Protein AF-A0A4R2MUS2-F1 (afdb_monomer_lite)

Structure (mmCIF, N/CA/C/O backbone):
data_AF-A0A4R2MUS2-F1
#
_entry.id   AF-A0A4R2MUS2-F1
#
loop_
_atom_site.group_PDB
_atom_site.id
_atom_site.type_symbol
_atom_site.label_atom_id
_atom_site.label_alt_id
_atom_site.label_comp_id
_atom_site.label_asym_id
_atom_site.label_entity_id
_atom_site.label_seq_id
_atom_site.pdbx_PDB_ins_code
_atom_site.Cartn_x
_atom_site.Cartn_y
_atom_site.Cartn_z
_atom_site.occupancy
_atom_site.B_iso_or_equiv
_atom_site.auth_seq_id
_atom_site.auth_comp_id
_atom_site.auth_asym_id
_atom_site.auth_atom_id
_atom_site.pdbx_PDB_model_num
ATOM 1 N N . MET A 1 1 ? -29.760 1.397 -0.027 1.00 73.50 1 MET A N 1
ATOM 2 C CA . MET A 1 1 ? -28.410 1.754 0.441 1.00 73.50 1 MET A CA 1
ATOM 3 C C . MET A 1 1 ? -27.505 0.580 0.152 1.00 73.50 1 MET A C 1
ATOM 5 O O . MET A 1 1 ? -27.811 -0.525 0.599 1.00 73.50 1 MET A O 1
ATOM 9 N N . SER A 1 2 ? -26.481 0.794 -0.666 1.00 84.50 2 SER A N 1
ATOM 10 C CA . SER A 1 2 ? -25.508 -0.245 -1.004 1.00 84.50 2 SER A CA 1
ATOM 11 C C . SER A 1 2 ? -24.656 -0.603 0.220 1.00 84.50 2 SER A C 1
ATOM 13 O O . SER A 1 2 ? -24.573 0.154 1.190 1.00 84.50 2 SER A O 1
ATOM 15 N N . ILE A 1 3 ? -24.021 -1.778 0.206 1.00 87.31 3 ILE A N 1
ATOM 16 C CA . ILE A 1 3 ? -23.119 -2.187 1.293 1.00 87.31 3 ILE A CA 1
ATOM 17 C C . ILE A 1 3 ? -21.939 -1.221 1.446 1.00 87.31 3 ILE A C 1
ATOM 19 O O . ILE A 1 3 ? -21.542 -0.940 2.570 1.00 87.31 3 ILE A O 1
ATOM 23 N N . ILE A 1 4 ? -21.435 -0.663 0.338 1.00 86.62 4 ILE A N 1
ATOM 24 C CA . ILE A 1 4 ? -20.351 0.322 0.353 1.00 86.62 4 ILE A CA 1
ATOM 25 C C . ILE A 1 4 ? -20.789 1.641 0.997 1.00 86.62 4 ILE A C 1
ATOM 27 O O . ILE A 1 4 ? -20.095 2.114 1.890 1.00 86.62 4 ILE A O 1
ATOM 31 N N . GLU A 1 5 ? -21.957 2.184 0.633 1.00 88.69 5 GLU A N 1
ATOM 32 C CA . GLU A 1 5 ? -22.525 3.387 1.268 1.00 88.69 5 GLU A CA 1
ATOM 33 C C . GLU A 1 5 ? -22.705 3.171 2.768 1.00 88.69 5 GLU A C 1
ATOM 35 O O . GLU A 1 5 ? -22.230 3.963 3.576 1.00 88.69 5 GLU A O 1
ATOM 40 N N . LYS A 1 6 ? -23.297 2.032 3.146 1.00 91.12 6 LYS A N 1
ATOM 41 C CA . LYS A 1 6 ? -23.493 1.680 4.550 1.00 91.12 6 LYS A CA 1
ATOM 42 C C . LYS A 1 6 ? -22.177 1.601 5.318 1.00 91.12 6 LYS A C 1
ATOM 44 O O . LYS A 1 6 ? -22.082 2.133 6.419 1.00 91.12 6 LYS A O 1
ATOM 49 N N . THR A 1 7 ? -21.168 0.940 4.752 1.00 91.75 7 THR A N 1
ATOM 50 C CA . THR A 1 7 ? -19.848 0.840 5.381 1.00 91.75 7 THR A CA 1
ATOM 51 C C . THR A 1 7 ? -19.189 2.211 5.509 1.00 91.75 7 THR A C 1
ATOM 53 O O . THR A 1 7 ? -18.620 2.493 6.558 1.00 91.75 7 THR A O 1
ATOM 56 N N . ILE A 1 8 ? -19.285 3.076 4.497 1.00 91.94 8 ILE A N 1
ATOM 57 C CA . ILE A 1 8 ? -18.736 4.441 4.546 1.00 91.94 8 ILE A CA 1
ATOM 58 C C . ILE A 1 8 ? -19.426 5.270 5.638 1.00 91.94 8 ILE A C 1
ATOM 60 O O . ILE A 1 8 ? -18.746 5.950 6.408 1.00 91.94 8 ILE A O 1
ATOM 64 N N . ASP A 1 9 ? -20.750 5.190 5.759 1.00 93.19 9 ASP A N 1
ATOM 65 C CA . ASP A 1 9 ? -21.504 5.912 6.791 1.00 93.19 9 ASP A CA 1
ATOM 66 C C . ASP A 1 9 ? -21.140 5.428 8.205 1.00 93.19 9 ASP A C 1
ATOM 68 O O . ASP A 1 9 ? -20.904 6.227 9.124 1.00 93.19 9 ASP A O 1
ATOM 72 N N . GLU A 1 10 ? -21.032 4.109 8.385 1.00 93.81 10 GLU A N 1
ATOM 73 C CA . GLU A 1 10 ? -20.621 3.494 9.649 1.00 93.81 10 GLU A CA 1
ATOM 74 C C . GLU A 1 10 ? -19.172 3.870 10.005 1.00 93.81 10 GLU A C 1
ATOM 76 O O . GLU A 1 10 ? -18.914 4.301 11.132 1.00 93.81 10 GLU A O 1
ATOM 81 N N . LEU A 1 11 ? -18.236 3.804 9.051 1.00 93.19 11 LEU A N 1
ATOM 82 C CA . LEU A 1 11 ? -16.843 4.230 9.239 1.00 93.19 11 LEU A CA 1
ATOM 83 C C . LEU A 1 11 ? -16.746 5.711 9.597 1.00 93.19 11 LEU A C 1
ATOM 85 O O . LEU A 1 11 ? -16.053 6.061 10.551 1.00 93.19 11 LEU A O 1
ATOM 89 N N . SER A 1 12 ? -17.478 6.575 8.895 1.00 92.69 12 SER A N 1
ATOM 90 C CA . SER A 1 12 ? -17.513 8.017 9.166 1.00 92.69 12 SER A CA 1
ATOM 91 C C . SER A 1 12 ? -18.011 8.302 10.586 1.00 92.69 12 SER A C 1
ATOM 93 O O . SER A 1 12 ? -17.439 9.123 11.307 1.00 92.69 12 SER A O 1
ATOM 95 N N . THR A 1 13 ? -19.023 7.556 11.040 1.00 91.19 13 THR A N 1
ATOM 96 C CA . THR A 1 13 ? -19.545 7.649 12.411 1.00 91.19 13 THR A CA 1
ATOM 97 C C . THR A 1 13 ? -18.490 7.276 13.454 1.00 91.19 13 THR A C 1
ATOM 99 O O . THR A 1 13 ? -18.381 7.944 14.486 1.00 91.19 13 THR A O 1
ATOM 102 N N . VAL A 1 14 ? -17.695 6.228 13.215 1.00 89.62 14 VAL A N 1
ATOM 103 C CA . VAL A 1 14 ? -16.622 5.833 14.145 1.00 89.62 14 VAL A CA 1
ATOM 104 C C . VAL A 1 14 ? -15.440 6.802 14.065 1.00 89.62 14 VAL A C 1
ATOM 106 O O . VAL A 1 14 ? -14.924 7.210 15.103 1.00 89.62 14 VAL A O 1
ATOM 109 N N . LEU A 1 15 ? -15.041 7.239 12.871 1.00 87.38 15 LEU A N 1
ATOM 110 C CA . LEU A 1 15 ? -13.954 8.200 12.666 1.00 87.38 15 LEU A CA 1
ATOM 111 C C . LEU A 1 15 ? -14.227 9.530 13.387 1.00 87.38 15 LEU A C 1
ATOM 113 O O . LEU A 1 15 ? -13.316 10.085 13.999 1.00 87.38 15 LEU A O 1
ATOM 117 N N . ASN A 1 16 ? -15.476 10.003 13.402 1.00 85.94 16 ASN A N 1
ATOM 118 C CA . ASN A 1 16 ? -15.876 11.201 14.150 1.00 85.94 16 ASN A CA 1
ATOM 119 C C . ASN A 1 16 ? -15.700 11.047 15.672 1.00 85.94 16 ASN A C 1
ATOM 121 O O . ASN A 1 16 ? -15.422 12.029 16.366 1.00 85.94 16 ASN A O 1
ATOM 125 N N . LYS A 1 17 ? -15.802 9.816 16.194 1.00 82.69 17 LYS A N 1
ATOM 126 C CA . LYS A 1 17 ? -15.518 9.499 17.604 1.00 82.69 17 LYS A CA 1
ATOM 127 C C . LYS A 1 17 ? -14.019 9.449 17.908 1.00 82.69 17 LYS A C 1
ATOM 129 O O . LYS A 1 17 ? -13.659 9.499 19.080 1.00 82.69 17 LYS A O 1
ATOM 134 N N . ILE A 1 18 ? -13.152 9.384 16.893 1.00 85.12 18 ILE A N 1
ATOM 135 C CA . ILE A 1 18 ? -11.684 9.355 17.003 1.00 85.12 18 ILE A CA 1
ATOM 136 C C . ILE A 1 18 ? -11.114 10.640 16.385 1.00 85.12 18 ILE A C 1
ATOM 138 O O . ILE A 1 18 ? -10.564 10.663 15.276 1.00 85.12 18 ILE A O 1
ATOM 142 N N . ASN A 1 19 ? -11.271 11.746 17.099 1.00 83.19 19 ASN A N 1
ATOM 143 C CA . ASN A 1 19 ? -10.677 13.030 16.745 1.00 83.19 19 ASN A CA 1
ATOM 144 C C . ASN A 1 19 ? -9.523 13.369 17.696 1.00 83.19 19 ASN A C 1
ATOM 146 O O . ASN A 1 19 ? -9.260 12.642 18.654 1.00 83.19 19 ASN A O 1
ATOM 150 N N . ASP A 1 20 ? -8.828 14.467 17.412 1.00 79.81 20 ASP A N 1
ATOM 151 C CA . ASP A 1 20 ? -7.607 14.853 18.126 1.00 79.81 20 ASP A CA 1
ATOM 152 C C . ASP A 1 20 ? -7.831 15.092 19.627 1.00 79.81 20 ASP A C 1
ATOM 154 O O . ASP A 1 20 ? -6.891 14.973 20.406 1.00 79.81 20 ASP A O 1
ATOM 158 N N . VAL A 1 21 ? -9.068 15.383 20.043 1.00 84.38 21 VAL A N 1
ATOM 159 C CA . VAL A 1 21 ? -9.439 15.573 21.450 1.00 84.38 21 VAL A CA 1
ATOM 160 C C . VAL A 1 21 ? -9.841 14.246 22.084 1.00 84.38 21 VAL A C 1
ATOM 162 O O . VAL A 1 21 ? -9.312 13.869 23.128 1.00 84.38 21 VAL A O 1
ATOM 165 N N . THR A 1 22 ? -10.763 13.511 21.458 1.00 86.25 22 THR A N 1
ATOM 166 C CA . THR A 1 22 ? -11.306 12.278 22.045 1.00 86.25 22 THR A CA 1
ATOM 167 C C . THR A 1 22 ? -10.252 11.192 22.165 1.00 86.25 22 THR A C 1
ATOM 169 O O . THR A 1 22 ? -10.272 10.451 23.143 1.00 86.25 22 THR A O 1
ATOM 172 N N . ILE A 1 23 ? -9.300 11.132 21.229 1.00 88.19 23 ILE A N 1
ATOM 173 C CA . ILE A 1 23 ? -8.228 10.136 21.249 1.00 88.19 23 ILE A CA 1
ATOM 174 C C . ILE A 1 23 ? -7.326 10.263 22.483 1.00 88.19 23 ILE A C 1
ATOM 176 O O . ILE A 1 23 ? -6.793 9.262 22.940 1.00 88.19 23 ILE A O 1
ATOM 180 N N . ILE A 1 24 ? -7.193 11.466 23.054 1.00 86.38 24 ILE A N 1
ATOM 181 C CA . ILE A 1 24 ? -6.384 11.718 24.259 1.00 86.38 24 ILE A CA 1
ATOM 182 C C . ILE A 1 24 ? -7.050 11.133 25.508 1.00 86.38 24 ILE A C 1
ATOM 184 O O . ILE A 1 24 ? -6.365 10.687 26.422 1.00 86.38 24 ILE A O 1
ATOM 188 N N . ALA A 1 25 ? -8.382 11.123 25.545 1.00 85.19 25 ALA A N 1
ATOM 189 C CA . ALA A 1 25 ? -9.154 10.611 26.672 1.00 85.19 25 ALA A CA 1
ATOM 190 C C . ALA A 1 25 ? -9.403 9.091 26.602 1.00 85.19 25 ALA A C 1
ATOM 192 O O . ALA A 1 25 ? -10.014 8.531 27.511 1.00 85.19 25 ALA A O 1
ATOM 193 N N . MET A 1 26 ? -8.983 8.419 25.524 1.00 87.81 26 MET A N 1
ATOM 194 C CA . MET A 1 26 ? -9.216 6.986 25.331 1.00 87.81 26 MET A CA 1
ATOM 195 C C . MET A 1 26 ? -8.234 6.142 26.143 1.00 87.81 26 MET A C 1
ATOM 197 O O . MET A 1 26 ? -7.020 6.321 26.067 1.00 87.81 26 MET A O 1
ATOM 201 N N . GLY A 1 27 ? -8.765 5.166 26.878 1.00 85.31 27 GLY A N 1
ATOM 202 C CA . GLY A 1 27 ? -7.975 4.105 27.483 1.00 85.31 27 GLY A CA 1
ATOM 203 C C . GLY A 1 27 ? -7.712 2.956 26.507 1.00 85.31 27 GLY A C 1
ATOM 204 O O . GLY A 1 27 ? -8.241 2.888 25.394 1.00 85.31 27 GLY A O 1
ATOM 205 N N . GLN A 1 28 ? -6.902 1.990 26.947 1.00 84.94 28 GLN A N 1
ATOM 206 C CA . GLN A 1 28 ? -6.576 0.800 26.151 1.00 84.94 28 GLN A CA 1
ATOM 207 C C . GLN A 1 28 ? -7.823 -0.005 25.738 1.00 84.94 28 GLN A C 1
ATOM 209 O O . GLN A 1 28 ? -7.869 -0.563 24.641 1.00 84.94 28 GLN A O 1
ATOM 214 N N . GLN A 1 29 ? -8.854 -0.061 26.589 1.00 88.62 29 GLN A N 1
ATOM 215 C CA . GLN A 1 29 ? -10.085 -0.803 26.296 1.00 88.62 29 GLN A CA 1
ATOM 216 C C . GLN A 1 29 ? -10.918 -0.127 25.203 1.00 88.62 29 GLN A C 1
ATOM 218 O O . GLN A 1 29 ? -11.502 -0.805 24.357 1.00 88.62 29 GLN A O 1
ATOM 223 N N . GLU A 1 30 ? -10.959 1.203 25.183 1.00 89.88 30 GLU A N 1
ATOM 224 C CA . GLU A 1 30 ? -11.628 1.992 24.151 1.00 89.88 30 GLU A CA 1
ATOM 225 C C . GLU A 1 30 ? -10.950 1.788 22.794 1.00 89.88 30 GLU A C 1
ATOM 227 O O . GLU A 1 30 ? -11.639 1.500 21.811 1.00 89.88 30 GLU A O 1
ATOM 232 N N . PHE A 1 31 ? -9.612 1.829 22.748 1.00 89.31 31 PHE A N 1
ATOM 233 C CA . PHE A 1 31 ? -8.852 1.521 21.532 1.00 89.31 31 PHE A CA 1
ATOM 234 C C . PHE A 1 31 ? -9.144 0.112 21.019 1.00 89.31 31 PHE A C 1
ATOM 236 O O . PHE A 1 31 ? -9.458 -0.062 19.839 1.00 89.31 31 PHE A O 1
ATOM 243 N N . LYS A 1 32 ? -9.121 -0.891 21.905 1.00 91.12 32 LYS A N 1
ATOM 244 C CA . LYS A 1 32 ? -9.442 -2.279 21.548 1.00 91.12 32 LYS A CA 1
ATOM 245 C C . LYS A 1 32 ? -10.850 -2.403 20.958 1.00 91.12 32 LYS A C 1
ATOM 247 O O . LYS A 1 32 ? -11.022 -3.033 19.915 1.00 91.12 32 LYS A O 1
ATOM 252 N N . LYS A 1 33 ? -11.854 -1.772 21.580 1.00 92.94 33 LYS A N 1
ATOM 253 C CA . LYS A 1 33 ? -13.244 -1.761 21.084 1.00 92.94 33 LYS A CA 1
ATOM 254 C C . LYS A 1 33 ? -13.347 -1.124 19.701 1.00 92.94 33 LYS A C 1
ATOM 256 O O . LYS A 1 33 ? -14.000 -1.680 18.825 1.00 92.94 33 LYS A O 1
ATOM 261 N N . ILE A 1 34 ? -12.690 0.012 19.493 1.00 93.44 34 ILE A N 1
ATOM 262 C CA . ILE A 1 34 ? -12.671 0.714 18.207 1.00 93.44 34 ILE A CA 1
ATOM 263 C C . ILE A 1 34 ? -12.058 -0.153 17.106 1.00 93.44 34 ILE A C 1
ATOM 265 O O . ILE A 1 34 ? -12.646 -0.284 16.034 1.00 93.44 34 ILE A O 1
ATOM 269 N N . LEU A 1 35 ? -10.906 -0.771 17.372 1.00 94.62 35 LEU A N 1
ATOM 270 C CA . LEU A 1 35 ? -10.234 -1.640 16.407 1.00 94.62 35 LEU A CA 1
ATOM 271 C C . LEU A 1 35 ? -11.066 -2.889 16.087 1.00 94.62 35 LEU A C 1
ATOM 273 O O . LEU A 1 35 ? -11.087 -3.332 14.939 1.00 94.62 35 LEU A O 1
ATOM 277 N N . ALA A 1 36 ? -11.783 -3.435 17.073 1.00 95.19 36 ALA A N 1
ATOM 278 C CA . ALA A 1 36 ? -12.700 -4.553 16.868 1.00 95.19 36 ALA A CA 1
ATOM 279 C C . ALA A 1 36 ? -13.927 -4.153 16.028 1.00 95.19 36 ALA A C 1
ATOM 281 O O . ALA A 1 36 ? -14.337 -4.909 15.147 1.00 95.19 36 ALA A O 1
ATOM 282 N N . ILE A 1 37 ? -14.487 -2.957 16.255 1.00 95.56 37 ILE A N 1
ATOM 283 C CA . ILE A 1 37 ? -15.568 -2.404 15.425 1.00 95.56 37 ILE A CA 1
ATOM 284 C C . ILE A 1 37 ? -15.080 -2.232 13.985 1.00 95.56 37 ILE A C 1
ATOM 286 O O . ILE A 1 37 ? -15.746 -2.702 13.067 1.00 95.56 37 ILE A O 1
ATOM 290 N N . LEU A 1 38 ? -13.908 -1.619 13.789 1.00 96.12 38 LEU A N 1
ATOM 291 C CA . LEU A 1 38 ? -13.311 -1.438 12.466 1.00 96.12 38 LEU A CA 1
ATOM 292 C C . LEU A 1 38 ? -13.128 -2.780 11.747 1.00 96.12 38 LEU A C 1
ATOM 294 O O . LEU A 1 38 ? -13.550 -2.922 10.600 1.00 96.12 38 LEU A O 1
ATOM 298 N N . TYR A 1 39 ? -12.595 -3.783 12.447 1.00 96.81 39 TYR A N 1
ATOM 299 C CA . TYR A 1 39 ? -12.424 -5.125 11.896 1.00 96.81 39 TYR A CA 1
ATOM 300 C C . TYR A 1 39 ? -13.765 -5.726 11.465 1.00 96.81 39 TYR A C 1
ATOM 302 O O . TYR A 1 39 ? -13.886 -6.259 10.364 1.00 96.81 39 TYR A O 1
ATOM 310 N N . GLY A 1 40 ? -14.795 -5.602 12.309 1.00 96.06 40 GLY A N 1
ATOM 311 C CA . GLY A 1 40 ? -16.147 -6.061 12.000 1.00 96.06 40 GLY A CA 1
ATOM 312 C C . GLY A 1 40 ? -16.728 -5.395 10.751 1.00 96.06 40 GLY A C 1
ATOM 313 O O . GLY A 1 40 ? -17.270 -6.091 9.891 1.00 96.06 40 GLY A O 1
ATOM 314 N N . LEU A 1 41 ? -16.567 -4.074 10.617 1.00 95.44 41 LEU A N 1
ATOM 315 C CA . LEU A 1 41 ? -17.022 -3.305 9.453 1.00 95.44 41 LEU A CA 1
ATOM 316 C C . LEU A 1 41 ? -16.307 -3.741 8.174 1.00 95.44 41 LEU A C 1
ATOM 318 O O . LEU A 1 41 ? -16.961 -4.070 7.185 1.00 95.44 41 LEU A O 1
ATOM 322 N N . LEU A 1 42 ? -14.976 -3.817 8.210 1.00 95.56 42 LEU A N 1
ATOM 323 C CA . LEU A 1 42 ? -14.161 -4.250 7.076 1.00 95.56 42 LEU A CA 1
ATOM 324 C C . LEU A 1 42 ? -14.461 -5.694 6.666 1.00 95.56 42 LEU A C 1
ATOM 326 O O . LEU A 1 42 ? -14.515 -6.007 5.477 1.00 95.56 42 LEU A O 1
ATOM 330 N N . ASN A 1 43 ? -14.684 -6.580 7.636 1.00 95.19 43 ASN A N 1
ATOM 331 C CA . ASN A 1 43 ? -14.954 -7.986 7.358 1.00 95.19 43 ASN A CA 1
ATOM 332 C C . ASN A 1 43 ? -16.349 -8.147 6.749 1.00 95.19 43 ASN A C 1
ATOM 334 O O . ASN A 1 43 ? -16.526 -8.864 5.766 1.00 95.19 43 ASN A O 1
ATOM 338 N N . ASN A 1 44 ? -17.338 -7.430 7.285 1.00 93.38 44 ASN A N 1
ATOM 339 C CA . ASN A 1 44 ? -18.678 -7.394 6.714 1.00 93.38 44 ASN A CA 1
ATOM 340 C C . ASN A 1 44 ? -18.667 -6.826 5.287 1.00 93.38 44 ASN A C 1
ATOM 342 O O . ASN A 1 44 ? -19.278 -7.419 4.398 1.00 93.38 44 ASN A O 1
ATOM 346 N N . TYR A 1 45 ? -17.926 -5.737 5.056 1.00 92.81 45 TYR A N 1
ATOM 347 C CA . TYR A 1 45 ? -17.725 -5.160 3.729 1.00 92.81 45 TYR A CA 1
ATOM 348 C C . TYR A 1 45 ? -17.136 -6.184 2.756 1.00 92.81 45 TYR A C 1
ATOM 350 O O . TYR A 1 45 ? -17.741 -6.479 1.728 1.00 92.81 45 TYR A O 1
ATOM 358 N N . LYS A 1 46 ? -16.006 -6.805 3.114 1.00 91.88 46 LYS A N 1
ATOM 359 C CA . LYS A 1 46 ? -15.336 -7.815 2.285 1.00 91.88 46 LYS A CA 1
ATOM 360 C C . LYS A 1 46 ? -16.264 -8.972 1.900 1.00 91.88 46 LYS A C 1
ATOM 362 O O . LYS A 1 46 ? -16.210 -9.431 0.763 1.00 91.88 46 LYS A O 1
ATOM 367 N N . ASN A 1 47 ? -17.086 -9.446 2.836 1.00 90.81 47 ASN A N 1
ATOM 368 C CA . ASN A 1 47 ? -17.923 -10.632 2.637 1.00 90.81 47 ASN A CA 1
ATOM 369 C C . ASN A 1 47 ? -19.222 -10.352 1.873 1.00 90.81 47 ASN A C 1
ATOM 371 O O . ASN A 1 47 ? -19.810 -11.281 1.326 1.00 90.81 47 ASN A O 1
ATOM 375 N N . ARG A 1 48 ? -19.704 -9.105 1.877 1.00 86.81 48 ARG A N 1
ATOM 376 C CA . ARG A 1 48 ? -21.007 -8.738 1.299 1.00 86.81 48 ARG A CA 1
ATOM 377 C C . ARG A 1 48 ? -20.920 -7.787 0.112 1.00 86.81 48 ARG A C 1
ATOM 379 O O . ARG A 1 48 ? -21.956 -7.489 -0.475 1.00 86.81 48 ARG A O 1
ATOM 386 N N . ARG A 1 49 ? -19.731 -7.278 -0.219 1.00 79.56 49 ARG A N 1
ATOM 387 C CA . ARG A 1 49 ? -19.530 -6.438 -1.403 1.00 79.56 49 ARG A CA 1
ATOM 388 C C . ARG A 1 49 ? -19.834 -7.211 -2.681 1.00 79.56 49 ARG A C 1
ATOM 390 O O . ARG A 1 49 ? -19.518 -8.392 -2.808 1.00 79.56 49 ARG A O 1
ATOM 397 N N . GLU A 1 50 ? -20.416 -6.497 -3.628 1.00 72.81 50 GLU A N 1
ATOM 398 C CA . GLU A 1 50 ? -20.560 -6.950 -5.004 1.00 72.81 50 GLU A CA 1
ATOM 399 C C . GLU A 1 50 ? -19.204 -6.839 -5.720 1.00 72.81 50 GLU A C 1
ATOM 401 O O . GLU A 1 50 ? -18.351 -6.023 -5.355 1.00 72.81 50 GLU A O 1
ATOM 406 N N . SER A 1 51 ? -18.983 -7.683 -6.726 1.00 59.69 51 SER A N 1
ATOM 407 C CA . SER A 1 51 ? -17.780 -7.660 -7.561 1.00 59.69 51 SER A CA 1
ATOM 408 C C . SER A 1 51 ? -17.596 -6.276 -8.208 1.00 59.69 51 SER A C 1
ATOM 410 O O . SER A 1 51 ? -18.566 -5.709 -8.704 1.00 59.69 51 SER A O 1
ATOM 412 N N . ASN A 1 52 ? -16.358 -5.771 -8.288 1.00 57.53 52 ASN A N 1
ATOM 413 C CA . ASN A 1 52 ? -15.966 -4.539 -9.005 1.00 57.53 52 ASN A CA 1
ATOM 414 C C . ASN A 1 52 ? -16.308 -3.182 -8.349 1.00 57.53 52 ASN A C 1
ATOM 416 O O . ASN A 1 52 ? -16.352 -2.164 -9.043 1.00 57.53 52 ASN A O 1
ATOM 420 N N . LEU A 1 53 ? -16.508 -3.112 -7.029 1.00 67.50 53 LEU A N 1
ATOM 421 C CA . LEU A 1 53 ? -16.664 -1.824 -6.339 1.00 67.50 53 LEU A CA 1
ATOM 422 C C . LEU A 1 53 ? -15.314 -1.141 -6.060 1.00 67.50 53 LEU A C 1
ATOM 424 O O . LEU A 1 53 ? -14.354 -1.763 -5.609 1.00 67.50 53 LEU A O 1
ATOM 428 N N . ASN A 1 54 ? -15.254 0.174 -6.294 1.00 74.31 54 ASN A N 1
ATOM 429 C CA . ASN A 1 54 ? -14.098 1.000 -5.957 1.00 74.31 54 ASN A CA 1
ATOM 430 C C . ASN A 1 54 ? -14.037 1.237 -4.435 1.00 74.31 54 ASN A C 1
ATOM 432 O O . ASN A 1 54 ? -14.669 2.149 -3.904 1.00 74.31 54 ASN A O 1
ATOM 436 N N . SER A 1 55 ? -13.242 0.424 -3.741 1.00 89.38 55 SER A N 1
ATOM 437 C CA . SER A 1 55 ? -13.085 0.447 -2.279 1.00 89.38 55 SER A CA 1
ATOM 438 C C . SER A 1 55 ? -12.227 1.581 -1.731 1.00 89.38 55 SER A C 1
ATOM 440 O O . SER A 1 55 ? -11.922 1.584 -0.537 1.00 89.38 55 SER A O 1
ATOM 442 N N . VAL A 1 56 ? -11.806 2.538 -2.562 1.00 90.88 56 VAL A N 1
ATOM 443 C CA . VAL A 1 56 ? -10.822 3.542 -2.149 1.00 90.88 56 VAL A CA 1
ATOM 444 C C . VAL A 1 56 ? -11.272 4.311 -0.903 1.00 90.88 56 VAL A C 1
ATOM 446 O O . VAL A 1 56 ? -10.495 4.409 0.040 1.00 90.88 56 VAL A O 1
ATOM 449 N N . THR A 1 57 ? -12.519 4.786 -0.838 1.00 90.88 57 THR A N 1
ATOM 450 C CA . THR A 1 57 ? -13.002 5.558 0.322 1.00 90.88 57 THR A CA 1
ATOM 451 C C . THR A 1 57 ? -13.042 4.724 1.604 1.00 90.88 57 THR A C 1
ATOM 453 O O . THR A 1 57 ? -12.608 5.200 2.652 1.00 90.88 57 THR A O 1
ATOM 456 N N . VAL A 1 58 ? -13.497 3.467 1.523 1.00 93.31 58 VAL A N 1
ATOM 457 C CA . VAL A 1 58 ? -13.502 2.527 2.661 1.00 93.31 58 VAL A CA 1
ATOM 458 C C . VAL A 1 58 ? -12.083 2.346 3.200 1.00 93.31 58 VAL A C 1
ATOM 460 O O . VAL A 1 58 ? -11.850 2.414 4.409 1.00 93.31 58 VAL A O 1
ATOM 463 N N . ILE A 1 59 ? -11.121 2.162 2.296 1.00 94.62 59 ILE A N 1
ATOM 464 C CA . ILE A 1 59 ? -9.716 1.963 2.640 1.00 94.62 59 ILE A CA 1
ATOM 465 C C . ILE A 1 59 ? -9.095 3.239 3.222 1.00 94.62 59 ILE A C 1
ATOM 467 O O . ILE A 1 59 ? -8.435 3.170 4.255 1.00 94.62 59 ILE A O 1
ATOM 471 N N . GLU A 1 60 ? -9.308 4.399 2.596 1.00 93.12 60 GLU A N 1
ATOM 472 C CA . GLU A 1 60 ? -8.752 5.688 3.030 1.00 93.12 60 GLU A CA 1
ATOM 473 C C . GLU A 1 60 ? -9.258 6.080 4.427 1.00 93.12 60 GLU A C 1
ATOM 475 O O . GLU A 1 60 ? -8.454 6.455 5.284 1.00 93.12 60 GLU A O 1
ATOM 480 N N . GLN A 1 61 ? -10.560 5.927 4.696 1.00 94.12 61 GLN A N 1
ATOM 481 C CA . GLN A 1 61 ? -11.132 6.205 6.018 1.00 94.12 61 GLN A CA 1
ATOM 482 C C . GLN A 1 61 ? -10.591 5.246 7.082 1.00 94.12 61 GLN A C 1
ATOM 484 O O . GLN A 1 61 ? -10.188 5.675 8.164 1.00 94.12 61 GLN A O 1
ATOM 489 N N . SER A 1 62 ? -10.512 3.954 6.762 1.00 95.31 62 SER A N 1
ATOM 490 C CA . SER A 1 62 ? -9.972 2.945 7.680 1.00 95.31 62 SER A CA 1
ATOM 491 C C . SER A 1 62 ? -8.494 3.189 7.985 1.00 95.31 62 SER A C 1
ATOM 493 O O . SER A 1 62 ? -8.084 3.163 9.146 1.00 95.31 62 SER A O 1
ATOM 495 N N . HIS A 1 63 ? -7.698 3.502 6.960 1.00 95.06 63 HIS A N 1
ATOM 496 C CA . HIS A 1 63 ? -6.303 3.906 7.112 1.00 95.06 63 HIS A CA 1
ATOM 497 C C . HIS A 1 63 ? -6.180 5.127 8.029 1.00 95.06 63 HIS A C 1
ATOM 499 O O . HIS A 1 63 ? -5.368 5.114 8.948 1.00 95.06 63 HIS A O 1
ATOM 505 N N . GLN A 1 64 ? -7.003 6.162 7.831 1.00 93.12 64 GLN A N 1
ATOM 506 C CA . GLN A 1 64 ? -6.977 7.368 8.661 1.00 93.12 64 GLN A CA 1
ATOM 507 C C . GLN A 1 64 ? -7.244 7.060 10.144 1.00 93.12 64 GLN A C 1
ATOM 509 O O . GLN A 1 64 ? -6.601 7.643 11.019 1.00 93.12 64 GLN A O 1
ATOM 514 N N . MET A 1 65 ? -8.168 6.143 10.443 1.00 92.88 65 MET A N 1
ATOM 515 C CA . MET A 1 65 ? -8.436 5.708 11.819 1.00 92.88 65 MET A CA 1
ATOM 516 C C . MET A 1 65 ? -7.220 5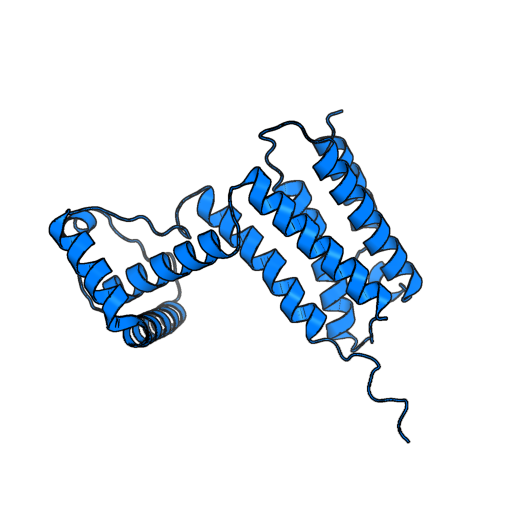.008 12.430 1.00 92.88 65 MET A C 1
ATOM 518 O O . MET A 1 65 ? -6.789 5.368 13.527 1.00 92.88 65 MET A O 1
ATOM 522 N N . LEU A 1 66 ? -6.649 4.038 11.711 1.00 94.38 66 LEU A N 1
ATOM 523 C CA . LEU A 1 66 ? -5.473 3.293 12.162 1.00 94.38 66 LEU A CA 1
ATOM 524 C C . LEU A 1 66 ? -4.271 4.224 12.364 1.00 94.38 66 LEU A C 1
ATOM 526 O O . LEU A 1 66 ? -3.615 4.169 13.401 1.00 94.38 66 LEU A O 1
ATOM 530 N N . GLU A 1 67 ? -4.029 5.131 11.421 1.00 93.12 67 GLU A N 1
ATOM 531 C CA . GLU A 1 67 ? -2.949 6.112 11.484 1.00 93.12 67 GLU A CA 1
ATOM 532 C C . GLU A 1 67 ? -3.068 7.023 12.710 1.00 93.12 67 GLU A C 1
ATOM 534 O O . GLU A 1 67 ? -2.079 7.238 13.411 1.00 93.12 67 GLU A O 1
ATOM 539 N N . LYS A 1 68 ? -4.271 7.524 13.021 1.00 91.56 68 LYS A N 1
ATOM 540 C CA . LYS A 1 68 ? -4.507 8.322 14.234 1.00 91.56 68 LYS A CA 1
ATOM 541 C C . LYS A 1 68 ? -4.157 7.543 15.502 1.00 91.56 68 LYS A C 1
ATOM 543 O O . LYS A 1 68 ? -3.475 8.083 16.373 1.00 91.56 68 LYS A O 1
ATOM 548 N N . ILE A 1 69 ? -4.575 6.279 15.586 1.00 91.00 69 ILE A N 1
ATOM 549 C CA . ILE A 1 69 ? -4.288 5.405 16.735 1.00 91.00 69 ILE A CA 1
ATOM 550 C C . ILE A 1 69 ? -2.778 5.190 16.887 1.00 91.00 69 ILE A C 1
ATOM 552 O O . ILE A 1 69 ? -2.248 5.373 17.985 1.00 91.00 69 ILE A O 1
ATOM 556 N N . VAL A 1 70 ? -2.076 4.863 15.798 1.00 91.06 70 VAL A N 1
ATOM 557 C CA . VAL A 1 70 ? -0.615 4.664 15.802 1.00 91.06 70 VAL A CA 1
ATOM 558 C C . VAL A 1 70 ? 0.105 5.937 16.223 1.00 91.06 70 VAL A C 1
ATOM 560 O O . VAL A 1 70 ? 0.923 5.908 17.140 1.00 91.06 70 VAL A O 1
ATOM 563 N N . ARG A 1 71 ? -0.219 7.073 15.594 1.00 90.38 71 ARG A N 1
ATOM 564 C CA . ARG A 1 71 ? 0.404 8.366 15.905 1.00 90.38 71 ARG A CA 1
ATOM 565 C C . ARG A 1 71 ? 0.199 8.749 17.364 1.00 90.38 71 ARG A C 1
ATOM 567 O O . ARG A 1 71 ? 1.128 9.259 17.981 1.00 90.38 71 ARG A O 1
ATOM 574 N N . HIS A 1 72 ? -0.984 8.492 17.919 1.00 89.69 72 HIS A N 1
ATOM 575 C CA . HIS A 1 72 ? -1.259 8.749 19.328 1.00 89.69 72 HIS A CA 1
ATOM 576 C C . HIS A 1 72 ? -0.378 7.897 20.251 1.00 89.69 72 HIS A C 1
ATOM 578 O O . HIS A 1 72 ? 0.210 8.444 21.184 1.00 89.69 72 HIS A O 1
ATOM 584 N N . HIS A 1 73 ? -0.224 6.600 19.966 1.00 88.31 73 HIS A N 1
ATOM 585 C CA . HIS A 1 73 ? 0.643 5.725 20.759 1.00 88.31 73 HIS A CA 1
ATOM 586 C C . HIS A 1 73 ? 2.119 6.127 20.651 1.00 88.31 73 HIS A C 1
ATOM 588 O O . HIS A 1 73 ? 2.785 6.251 21.674 1.00 88.31 73 HIS A O 1
ATOM 594 N N . ILE A 1 74 ? 2.611 6.416 19.440 1.00 87.69 74 ILE A N 1
ATOM 595 C CA . ILE A 1 74 ? 4.005 6.837 19.213 1.00 87.69 74 ILE A CA 1
ATOM 596 C C . ILE A 1 74 ? 4.292 8.170 19.912 1.00 87.69 74 ILE A C 1
ATOM 598 O O . ILE A 1 74 ? 5.255 8.279 20.668 1.00 87.69 74 ILE A O 1
ATOM 602 N N . LYS A 1 75 ? 3.455 9.192 19.686 1.00 87.88 75 LYS A N 1
ATOM 603 C CA . LYS A 1 75 ? 3.682 10.550 20.206 1.00 87.88 75 LYS A CA 1
ATOM 604 C C . LYS A 1 75 ? 3.689 10.598 21.734 1.00 87.88 75 LYS A C 1
ATOM 606 O O . LYS A 1 75 ? 4.444 11.376 22.304 1.00 87.88 75 LYS A O 1
ATOM 611 N N . ASN A 1 76 ? 2.849 9.789 22.376 1.00 86.62 76 ASN A N 1
ATOM 612 C CA . ASN A 1 76 ? 2.695 9.774 23.831 1.00 86.62 76 ASN A CA 1
ATOM 613 C C . ASN A 1 76 ? 3.439 8.610 24.504 1.00 86.62 76 ASN A C 1
ATOM 615 O O . ASN A 1 76 ? 3.268 8.408 25.701 1.00 86.62 76 ASN A O 1
ATOM 619 N N . GLN A 1 77 ? 4.239 7.845 23.749 1.00 84.19 77 GLN A N 1
ATOM 620 C CA . GLN A 1 77 ? 4.989 6.682 24.241 1.00 84.19 77 GLN A CA 1
ATOM 621 C C . GLN A 1 77 ? 4.105 5.668 24.991 1.00 84.19 77 GLN A C 1
ATOM 623 O O . GLN A 1 77 ? 4.513 5.061 25.980 1.00 84.19 77 GLN A O 1
ATOM 628 N N . LEU A 1 78 ? 2.864 5.494 24.528 1.00 85.06 78 LEU A N 1
ATOM 629 C CA . LEU A 1 78 ? 1.912 4.590 25.161 1.00 85.06 78 LEU A CA 1
ATOM 630 C C . LEU A 1 78 ? 2.178 3.157 24.718 1.00 85.06 78 LEU A C 1
ATOM 632 O O . LEU A 1 78 ? 2.243 2.859 23.524 1.00 85.06 78 LEU A O 1
ATOM 636 N N . ILE A 1 79 ? 2.260 2.262 25.696 1.00 84.69 79 ILE A N 1
ATOM 637 C CA . ILE A 1 79 ? 2.402 0.831 25.451 1.00 84.69 79 ILE A CA 1
ATOM 638 C C . ILE A 1 79 ? 1.040 0.270 25.039 1.00 84.69 79 ILE A C 1
ATOM 640 O O . ILE A 1 79 ? 0.055 0.365 25.781 1.00 84.69 79 ILE A O 1
ATOM 644 N N . ALA A 1 80 ? 0.992 -0.329 23.852 1.00 83.50 80 ALA A N 1
ATOM 645 C CA . ALA A 1 80 ? -0.168 -1.069 23.382 1.00 83.50 80 ALA A CA 1
ATOM 646 C C . ALA A 1 80 ? -0.182 -2.478 23.991 1.00 83.50 80 ALA A C 1
ATOM 648 O O . ALA A 1 80 ? 0.846 -3.154 24.054 1.00 83.50 80 ALA A O 1
ATOM 649 N N . SER A 1 81 ? -1.357 -2.952 24.408 1.00 86.19 81 SER A N 1
ATOM 650 C CA . SER A 1 81 ? -1.507 -4.348 24.827 1.00 86.19 81 SER A CA 1
ATOM 651 C C . SER A 1 81 ? -1.348 -5.297 23.635 1.00 86.19 81 SER A C 1
ATOM 653 O O . SER A 1 81 ? -1.678 -4.939 22.501 1.00 86.19 81 SER A O 1
ATOM 655 N N . GLN A 1 82 ? -0.902 -6.533 23.887 1.00 86.31 82 GLN A N 1
ATOM 656 C CA . GLN A 1 82 ? -0.730 -7.549 22.837 1.00 86.31 82 GLN A CA 1
ATOM 657 C C . GLN A 1 82 ? -2.015 -7.784 22.030 1.00 86.31 82 GLN A C 1
ATOM 659 O O . GLN A 1 82 ? -1.967 -7.869 20.806 1.00 86.31 82 GLN A O 1
ATOM 664 N N . ASP A 1 83 ? -3.174 -7.798 22.691 1.00 88.88 83 ASP A N 1
ATOM 665 C CA . ASP A 1 83 ? -4.473 -7.907 22.021 1.00 88.88 83 ASP A CA 1
ATOM 666 C C . ASP A 1 83 ? -4.744 -6.741 21.061 1.00 88.88 83 ASP A C 1
ATOM 668 O O . ASP A 1 83 ? -5.290 -6.936 19.977 1.00 88.88 83 ASP A O 1
ATOM 672 N N . THR A 1 84 ? -4.378 -5.518 21.456 1.00 90.19 84 THR A N 1
ATOM 673 C CA . THR A 1 84 ? -4.559 -4.320 20.622 1.00 90.19 84 THR A CA 1
ATOM 674 C C . THR A 1 84 ? -3.682 -4.418 19.379 1.00 90.19 84 THR A C 1
ATOM 676 O O . THR A 1 84 ? -4.167 -4.187 18.273 1.00 90.19 84 THR A O 1
ATOM 679 N N . VAL A 1 85 ? -2.429 -4.857 19.547 1.00 89.38 85 VAL A N 1
ATOM 680 C CA . VAL A 1 85 ? -1.496 -5.134 18.444 1.00 89.38 85 VAL A CA 1
ATOM 681 C C . VAL A 1 85 ? -2.028 -6.207 17.513 1.00 89.38 85 VAL A C 1
ATOM 683 O O . VAL A 1 85 ? -1.990 -6.040 16.293 1.00 89.38 85 VAL A O 1
ATOM 686 N N . HIS A 1 86 ? -2.569 -7.284 18.069 1.00 90.81 86 HIS A N 1
ATOM 687 C CA . HIS A 1 86 ? -3.139 -8.356 17.275 1.00 90.81 86 HIS A CA 1
ATOM 688 C C . HIS A 1 86 ? -4.296 -7.851 16.401 1.00 90.81 86 HIS A C 1
ATOM 690 O O . HIS A 1 86 ? -4.242 -7.989 15.180 1.00 90.81 86 HIS A O 1
ATOM 696 N N . ILE A 1 87 ? -5.297 -7.186 16.991 1.00 93.69 87 ILE A N 1
ATOM 697 C CA . ILE A 1 87 ? -6.459 -6.679 16.241 1.00 93.69 87 ILE A CA 1
ATOM 698 C C . ILE A 1 87 ? -6.037 -5.595 15.235 1.00 93.69 87 ILE A C 1
ATOM 700 O O . ILE A 1 87 ? -6.571 -5.542 14.127 1.00 93.69 87 ILE A O 1
ATOM 704 N N . PHE A 1 88 ? -5.066 -4.745 15.577 1.00 94.38 88 PHE A N 1
ATOM 705 C CA . PHE A 1 88 ? -4.516 -3.745 14.660 1.00 94.38 88 PHE A CA 1
ATOM 706 C C . PHE A 1 88 ? -3.914 -4.398 13.405 1.00 94.38 88 PHE A C 1
ATOM 708 O O . PHE A 1 88 ? -4.256 -4.032 12.279 1.00 94.38 88 PHE A O 1
ATOM 715 N N . ASN A 1 89 ? -3.086 -5.427 13.592 1.00 93.69 89 ASN A N 1
ATOM 716 C CA . ASN A 1 89 ? -2.478 -6.169 12.490 1.00 93.69 89 ASN A CA 1
ATOM 717 C C . ASN A 1 89 ? -3.515 -6.939 11.658 1.00 93.69 89 ASN A C 1
ATOM 719 O O . ASN A 1 89 ? -3.396 -6.992 10.434 1.00 93.69 89 ASN A O 1
ATOM 723 N N . GLU A 1 90 ? -4.560 -7.487 12.281 1.00 96.06 90 GLU A N 1
ATOM 724 C CA . GLU A 1 90 ? -5.665 -8.127 11.556 1.00 96.06 90 GLU A CA 1
ATOM 725 C C . GLU A 1 90 ? -6.458 -7.128 10.696 1.00 96.06 90 GLU A C 1
ATOM 727 O O . GLU A 1 90 ? -6.832 -7.455 9.568 1.00 96.06 90 GLU A O 1
ATOM 732 N N . ASN A 1 91 ? -6.642 -5.885 11.156 1.00 97.06 91 ASN A N 1
ATOM 733 C CA . ASN A 1 91 ? -7.220 -4.819 10.330 1.00 97.06 91 ASN A CA 1
ATOM 734 C C . ASN A 1 91 ? -6.344 -4.502 9.108 1.00 97.06 91 ASN A C 1
ATOM 736 O O . ASN A 1 91 ? -6.866 -4.388 7.999 1.00 97.06 91 ASN A O 1
ATOM 740 N N . ILE A 1 92 ? -5.019 -4.406 9.277 1.00 96.75 92 ILE A N 1
ATOM 741 C CA . ILE A 1 92 ? -4.095 -4.174 8.153 1.00 96.75 92 ILE A CA 1
ATOM 742 C C . ILE A 1 92 ? -4.162 -5.325 7.150 1.00 96.75 92 ILE A C 1
ATOM 744 O O . ILE A 1 92 ? -4.346 -5.078 5.958 1.00 96.75 92 ILE A O 1
ATOM 748 N N . LYS A 1 93 ? -4.071 -6.580 7.608 1.00 95.69 93 LYS A N 1
ATOM 749 C CA . LYS A 1 93 ? -4.194 -7.752 6.725 1.00 95.69 93 LYS A CA 1
ATOM 750 C C . LYS A 1 93 ? -5.495 -7.711 5.932 1.00 95.69 93 LYS A C 1
ATOM 752 O O . LYS A 1 93 ? -5.494 -7.970 4.731 1.00 95.69 93 LYS A O 1
ATOM 757 N N . LEU A 1 94 ? -6.598 -7.354 6.583 1.00 96.19 94 LEU A N 1
ATOM 758 C CA . LEU A 1 94 ? -7.902 -7.270 5.945 1.00 96.19 94 LEU A CA 1
ATOM 759 C C . LEU A 1 94 ? -7.974 -6.152 4.895 1.00 96.19 94 LEU A C 1
ATOM 761 O O . LEU A 1 94 ? -8.487 -6.390 3.803 1.00 96.19 94 LEU A O 1
ATOM 765 N N . LEU A 1 95 ? -7.400 -4.979 5.174 1.00 96.25 95 LEU A N 1
ATOM 766 C CA . LEU A 1 95 ? -7.277 -3.891 4.198 1.00 96.25 95 LEU A CA 1
ATOM 767 C C . LEU A 1 95 ? -6.415 -4.286 2.995 1.00 96.25 95 LEU A C 1
ATOM 769 O O . LEU A 1 95 ? -6.806 -4.023 1.861 1.00 96.25 95 LEU A O 1
ATOM 773 N N . LEU A 1 96 ? -5.284 -4.960 3.214 1.00 95.50 96 LEU A N 1
ATOM 774 C CA . LEU A 1 96 ? -4.429 -5.455 2.129 1.00 95.50 96 LEU A CA 1
ATOM 775 C C . LEU A 1 96 ? -5.144 -6.513 1.276 1.00 95.50 96 LEU A C 1
ATOM 777 O O . LEU A 1 96 ? -4.991 -6.523 0.058 1.00 95.50 96 LEU A O 1
ATOM 781 N N . LEU A 1 97 ? -5.972 -7.365 1.888 1.00 93.94 97 LEU A N 1
ATOM 782 C CA . LEU A 1 97 ? -6.818 -8.307 1.150 1.00 93.94 97 LEU A CA 1
ATOM 783 C C . LEU A 1 97 ? -7.869 -7.591 0.293 1.00 93.94 97 LEU A C 1
ATOM 785 O O . LEU A 1 97 ? -8.117 -8.029 -0.827 1.00 93.94 97 LEU A O 1
ATOM 789 N N . ILE A 1 98 ? -8.472 -6.511 0.801 1.00 93.44 98 ILE A N 1
ATOM 790 C CA . ILE A 1 98 ? -9.422 -5.679 0.045 1.00 93.44 98 ILE A CA 1
ATOM 791 C C . ILE A 1 98 ? -8.708 -4.984 -1.126 1.00 93.44 98 ILE A C 1
ATOM 793 O O . ILE A 1 98 ? -9.218 -4.994 -2.241 1.00 93.44 98 ILE A O 1
ATOM 797 N N . VAL A 1 99 ? -7.510 -4.435 -0.903 1.00 93.19 99 VAL A N 1
ATOM 798 C CA . VAL A 1 99 ? -6.686 -3.819 -1.958 1.00 93.19 99 VAL A CA 1
ATOM 799 C C . VAL A 1 99 ? -6.333 -4.825 -3.052 1.00 93.19 99 VAL A C 1
ATOM 801 O O . VAL A 1 99 ? -6.484 -4.520 -4.234 1.00 93.19 99 VAL A O 1
ATOM 804 N N . ASN A 1 100 ? -5.912 -6.034 -2.677 1.00 92.94 100 ASN A N 1
ATOM 805 C CA . ASN A 1 100 ? -5.577 -7.069 -3.648 1.00 92.94 100 ASN A CA 1
ATOM 806 C C . ASN A 1 100 ? -6.801 -7.491 -4.466 1.00 92.94 100 ASN A C 1
ATOM 808 O O . ASN A 1 100 ? -6.748 -7.533 -5.689 1.00 92.94 100 ASN A O 1
ATOM 812 N N . SER A 1 101 ? -7.932 -7.754 -3.812 1.00 90.88 101 SER A N 1
ATOM 813 C CA . SER A 1 101 ? -9.128 -8.202 -4.526 1.00 90.88 101 SER A CA 1
ATOM 814 C C . SER A 1 101 ? -9.712 -7.148 -5.464 1.00 90.88 101 SER A C 1
ATOM 816 O O . SER A 1 101 ? -10.271 -7.515 -6.492 1.00 90.88 101 SER A O 1
ATOM 818 N N . ASP A 1 102 ? -9.615 -5.866 -5.103 1.00 90.12 102 ASP A N 1
ATOM 819 C CA . ASP A 1 102 ? -10.354 -4.806 -5.797 1.00 90.12 102 ASP A CA 1
ATOM 820 C C . ASP A 1 102 ? -9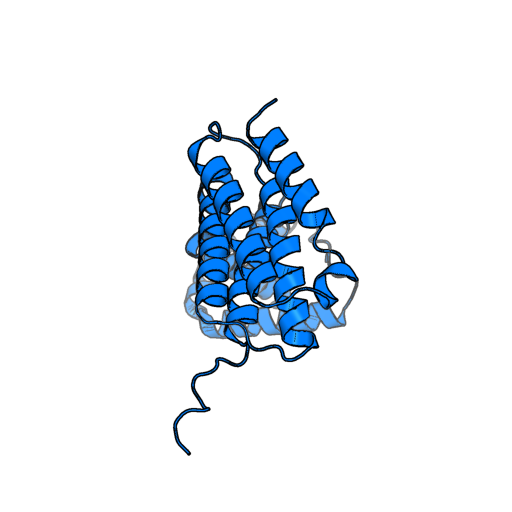.473 -4.059 -6.801 1.00 90.12 102 ASP A C 1
ATOM 822 O O . ASP A 1 102 ? -9.977 -3.550 -7.801 1.00 90.12 102 ASP A O 1
ATOM 826 N N . PHE A 1 103 ? -8.158 -4.013 -6.564 1.00 90.56 103 PHE A N 1
ATOM 827 C CA . PHE A 1 103 ? -7.197 -3.324 -7.432 1.00 90.56 103 PHE A CA 1
ATOM 828 C C . PHE A 1 103 ? -6.144 -4.256 -8.044 1.00 90.56 103 PHE A C 1
ATOM 830 O O . PHE A 1 103 ? -5.358 -3.800 -8.871 1.00 90.56 103 PHE A O 1
ATOM 837 N N . GLY A 1 104 ? -6.093 -5.533 -7.648 1.00 90.81 104 GLY A N 1
ATOM 838 C CA . GLY A 1 104 ? -5.068 -6.477 -8.105 1.00 90.81 104 GLY A CA 1
ATOM 839 C C . GLY A 1 104 ? -3.668 -6.167 -7.569 1.00 90.81 104 GLY A C 1
ATOM 840 O O . GLY A 1 104 ? -2.685 -6.512 -8.220 1.00 90.81 104 GLY A O 1
ATOM 841 N N . ILE A 1 105 ? -3.569 -5.466 -6.430 1.00 92.69 105 ILE A N 1
ATOM 842 C CA . ILE A 1 105 ? -2.288 -5.065 -5.835 1.00 92.69 105 ILE A CA 1
ATOM 843 C C . ILE A 1 105 ? -1.990 -5.883 -4.579 1.00 92.69 105 ILE A C 1
ATOM 845 O O . ILE A 1 105 ? -2.660 -5.786 -3.553 1.00 92.69 105 ILE A O 1
ATOM 849 N N . ASP A 1 106 ? -0.911 -6.640 -4.662 1.00 94.31 106 ASP A N 1
ATOM 850 C CA . ASP A 1 106 ? -0.284 -7.429 -3.613 1.00 94.31 106 ASP A CA 1
ATOM 851 C C . ASP A 1 106 ? 1.202 -7.045 -3.445 1.00 94.31 106 ASP A C 1
ATOM 853 O O . ASP A 1 106 ? 1.705 -6.097 -4.050 1.00 94.31 106 ASP A O 1
ATOM 857 N N . GLU A 1 107 ? 1.926 -7.788 -2.605 1.00 93.88 107 GLU A N 1
ATOM 858 C CA . GLU A 1 107 ? 3.352 -7.541 -2.353 1.00 93.88 107 GLU A CA 1
ATOM 859 C C . GLU A 1 107 ? 4.208 -7.670 -3.619 1.00 93.88 107 GLU A C 1
ATOM 861 O O . GLU A 1 107 ? 5.141 -6.890 -3.829 1.00 93.88 107 GLU A O 1
ATOM 866 N N . ASN A 1 108 ? 3.895 -8.649 -4.470 1.00 95.56 108 ASN A N 1
ATOM 867 C CA . ASN A 1 108 ? 4.682 -8.964 -5.657 1.00 95.56 108 ASN A CA 1
ATOM 868 C C . ASN A 1 108 ? 4.500 -7.896 -6.736 1.00 95.56 108 ASN A C 1
ATOM 870 O O . ASN A 1 108 ? 5.482 -7.386 -7.276 1.00 95.56 108 ASN A O 1
ATOM 874 N N . SER A 1 109 ? 3.254 -7.526 -7.017 1.00 94.19 109 SER A N 1
ATOM 875 C CA . SER A 1 109 ? 2.906 -6.453 -7.953 1.00 94.19 109 SER A CA 1
ATOM 876 C C . SER A 1 109 ? 3.435 -5.098 -7.480 1.00 94.19 109 SER A C 1
ATOM 878 O O . SER A 1 109 ? 4.045 -4.382 -8.275 1.00 94.19 109 SER A O 1
ATOM 880 N N . TYR A 1 110 ? 3.319 -4.769 -6.187 1.00 95.00 110 TYR A N 1
ATOM 881 C CA . TYR A 1 110 ? 3.904 -3.547 -5.623 1.00 95.00 110 TYR A CA 1
ATOM 882 C C . TYR A 1 110 ? 5.438 -3.528 -5.733 1.00 95.00 110 TYR A C 1
ATOM 884 O O . TYR A 1 110 ? 6.031 -2.516 -6.123 1.00 95.00 110 TYR A O 1
ATOM 892 N N . SER A 1 111 ? 6.100 -4.650 -5.434 1.00 94.75 111 SER A N 1
ATOM 893 C CA . SER A 1 111 ? 7.560 -4.774 -5.549 1.00 94.75 111 SER A CA 1
ATOM 894 C C . SER A 1 111 ? 8.026 -4.669 -7.001 1.00 94.75 111 SER A C 1
ATOM 896 O O . SER A 1 111 ? 8.991 -3.961 -7.288 1.00 94.75 111 SER A O 1
ATOM 898 N N . GLY A 1 112 ? 7.312 -5.307 -7.933 1.00 94.94 112 GLY A N 1
ATOM 899 C CA . GLY A 1 112 ? 7.578 -5.213 -9.369 1.00 94.94 112 GLY A CA 1
ATOM 900 C C . GLY A 1 112 ? 7.385 -3.795 -9.913 1.00 94.94 112 GLY A C 1
ATOM 901 O O . GLY A 1 112 ? 8.231 -3.300 -10.663 1.00 94.94 112 GLY A O 1
ATOM 902 N N . ALA A 1 113 ? 6.328 -3.102 -9.481 1.00 93.62 113 ALA A N 1
ATOM 903 C CA . ALA A 1 113 ? 6.094 -1.699 -9.815 1.00 93.62 113 ALA A CA 1
ATOM 904 C C . ALA A 1 113 ? 7.216 -0.796 -9.277 1.00 93.62 113 ALA A C 1
ATOM 906 O O . ALA A 1 113 ? 7.740 0.045 -10.008 1.00 93.62 113 ALA A O 1
ATOM 907 N N . THR A 1 114 ? 7.632 -1.011 -8.025 1.00 94.31 114 THR A N 1
ATOM 908 C CA . THR A 1 114 ? 8.738 -0.274 -7.387 1.00 94.31 114 THR A CA 1
ATOM 909 C C . THR A 1 114 ? 10.048 -0.484 -8.141 1.00 94.31 114 THR A C 1
ATOM 911 O O . THR A 1 114 ? 10.748 0.478 -8.452 1.00 94.31 114 THR A O 1
ATOM 914 N N . GLN A 1 115 ? 10.366 -1.735 -8.487 1.00 95.50 115 GLN A N 1
ATOM 915 C CA . GLN A 1 115 ? 11.561 -2.069 -9.259 1.00 95.50 115 GLN A CA 1
ATOM 916 C C . GLN A 1 115 ? 11.543 -1.390 -10.633 1.00 95.50 115 GLN A C 1
ATOM 918 O O . GLN A 1 115 ? 12.551 -0.819 -11.046 1.00 95.50 115 GLN A O 1
ATOM 923 N N . THR A 1 116 ? 10.401 -1.428 -11.323 1.00 93.50 116 THR A N 1
ATOM 924 C CA . THR A 1 116 ? 10.230 -0.784 -12.633 1.00 93.50 116 THR A CA 1
ATOM 925 C C . THR A 1 116 ? 10.444 0.724 -12.532 1.00 93.50 116 THR A C 1
ATOM 927 O O . THR A 1 116 ? 11.225 1.277 -13.300 1.00 93.50 116 THR A O 1
ATOM 930 N N . SER A 1 117 ? 9.830 1.382 -11.545 1.00 91.62 117 SER A N 1
ATOM 931 C CA . SER A 1 117 ? 10.008 2.820 -11.303 1.00 91.62 117 SER A CA 1
ATOM 932 C C . SER A 1 117 ? 11.474 3.176 -11.010 1.00 91.62 117 SER A C 1
ATOM 934 O O . SER A 1 117 ? 12.025 4.093 -11.621 1.00 91.62 117 SER A O 1
ATOM 936 N N . MET A 1 118 ? 12.156 2.393 -10.165 1.00 94.00 118 MET A N 1
ATOM 937 C CA . MET A 1 118 ? 13.585 2.582 -9.879 1.00 94.00 118 MET A CA 1
ATOM 938 C C . MET A 1 118 ? 14.458 2.411 -11.125 1.00 94.00 118 MET A C 1
ATOM 940 O O . MET A 1 118 ? 15.362 3.211 -11.350 1.00 94.00 118 MET A O 1
ATOM 944 N N . PHE A 1 119 ? 14.196 1.404 -11.959 1.00 94.56 119 PHE A N 1
ATOM 945 C CA . PHE A 1 119 ? 14.949 1.198 -13.197 1.00 94.56 119 PHE A CA 1
ATOM 946 C C . PHE A 1 119 ? 14.704 2.307 -14.221 1.00 94.56 119 PHE A C 1
ATOM 948 O O . PHE A 1 119 ? 15.662 2.792 -14.816 1.00 94.56 119 PHE A O 1
ATOM 955 N N . LEU A 1 120 ? 13.460 2.760 -14.389 1.00 90.25 120 LEU A N 1
ATOM 956 C CA . LEU A 1 120 ? 13.133 3.893 -15.259 1.00 90.25 120 LEU A CA 1
ATOM 957 C C . LEU A 1 120 ? 13.824 5.183 -14.801 1.00 90.25 120 LEU A C 1
ATOM 959 O O . LEU A 1 120 ? 14.349 5.934 -15.623 1.00 90.25 120 LEU A O 1
ATOM 963 N N . ARG A 1 121 ? 13.876 5.430 -13.489 1.00 88.81 121 ARG A N 1
ATOM 964 C CA . ARG A 1 121 ? 14.590 6.586 -12.939 1.00 88.81 121 ARG A CA 1
ATOM 965 C C . ARG A 1 121 ? 16.104 6.458 -13.105 1.00 88.81 121 ARG A C 1
ATOM 967 O O . ARG A 1 121 ? 16.740 7.415 -13.529 1.00 88.81 121 ARG A O 1
ATOM 974 N N . ALA A 1 122 ? 16.678 5.285 -12.838 1.00 92.50 122 ALA A N 1
ATOM 975 C CA . ALA A 1 122 ? 18.106 5.039 -13.035 1.00 92.50 122 ALA A CA 1
ATOM 976 C C . ALA A 1 122 ? 18.521 5.223 -14.503 1.00 92.50 122 ALA A C 1
ATOM 978 O O . ALA A 1 122 ? 19.580 5.787 -14.775 1.00 92.50 122 ALA A O 1
ATOM 979 N N . LEU A 1 123 ? 17.667 4.801 -15.440 1.00 89.94 123 LEU A N 1
ATOM 980 C CA . LEU A 1 123 ? 17.852 4.984 -16.880 1.00 89.94 123 LEU A CA 1
ATOM 981 C C . LEU A 1 123 ? 17.958 6.470 -17.238 1.00 89.94 123 LEU A C 1
ATOM 983 O O . LEU A 1 123 ? 18.942 6.880 -17.857 1.00 89.94 123 LEU A O 1
ATOM 987 N N . LYS A 1 124 ? 16.992 7.272 -16.766 1.00 85.69 124 LYS A N 1
ATOM 988 C CA . LYS A 1 124 ? 16.995 8.733 -16.918 1.00 85.69 124 LYS A CA 1
ATOM 989 C C . LYS A 1 124 ? 18.252 9.355 -16.301 1.00 85.69 124 LYS A C 1
ATOM 991 O O . LYS A 1 124 ? 18.934 10.123 -16.970 1.00 85.69 124 LYS A O 1
ATOM 996 N N . ALA A 1 125 ? 18.582 8.996 -15.061 1.00 87.50 125 ALA A N 1
ATOM 997 C CA . ALA A 1 125 ? 19.748 9.518 -14.343 1.00 87.50 125 ALA A CA 1
ATOM 998 C C . ALA A 1 125 ? 21.084 9.137 -15.011 1.00 87.50 125 ALA A C 1
ATOM 1000 O O . ALA A 1 125 ? 22.060 9.873 -14.918 1.00 87.50 125 ALA A O 1
ATOM 1001 N N . SER A 1 126 ? 21.121 8.009 -15.727 1.00 87.81 126 SER A N 1
ATOM 1002 C CA . SER A 1 126 ? 22.275 7.573 -16.525 1.00 87.81 126 SER A CA 1
ATOM 1003 C C . SER A 1 126 ? 22.392 8.307 -17.871 1.00 87.81 126 SER A C 1
ATOM 1005 O O . SER A 1 126 ? 23.338 8.057 -18.614 1.00 87.81 126 SER A O 1
ATOM 1007 N N . GLY A 1 127 ? 21.425 9.163 -18.225 1.00 81.81 127 GLY A N 1
ATOM 1008 C CA . GLY A 1 127 ? 21.372 9.856 -19.516 1.00 81.81 127 GLY A CA 1
ATOM 1009 C C . GLY A 1 127 ? 21.033 8.947 -20.703 1.00 81.81 127 GLY A C 1
ATOM 1010 O O . GLY A 1 127 ? 21.282 9.318 -21.850 1.00 81.81 127 GLY A O 1
ATOM 1011 N N . ILE A 1 128 ? 20.487 7.752 -20.455 1.00 80.31 128 ILE A N 1
ATOM 1012 C CA . ILE A 1 128 ? 20.110 6.810 -21.512 1.00 80.31 128 ILE A CA 1
ATOM 1013 C C . ILE A 1 128 ? 18.701 7.161 -21.999 1.00 80.31 128 ILE A C 1
ATOM 1015 O O . ILE A 1 128 ? 17.746 7.106 -21.229 1.00 80.31 128 ILE A O 1
ATOM 1019 N N . ASN A 1 129 ? 18.564 7.454 -23.293 1.00 72.88 129 ASN A N 1
ATOM 1020 C CA . ASN A 1 129 ? 17.282 7.750 -23.937 1.00 72.88 129 ASN A CA 1
ATOM 1021 C C . ASN A 1 129 ? 16.932 6.655 -24.960 1.00 72.88 129 ASN A C 1
ATOM 1023 O O . ASN A 1 129 ? 17.491 6.654 -26.060 1.00 72.88 129 ASN A O 1
ATOM 1027 N N . PRO A 1 130 ? 16.040 5.702 -24.629 1.00 69.56 130 PRO A N 1
ATOM 1028 C CA . PRO A 1 130 ? 15.601 4.687 -25.579 1.00 69.56 130 PRO A CA 1
ATOM 1029 C C . PRO A 1 130 ? 14.770 5.292 -26.723 1.00 69.56 130 PRO A C 1
ATOM 1031 O O . PRO A 1 130 ? 14.078 6.289 -26.505 1.00 69.56 130 PRO A O 1
ATOM 1034 N N . PRO A 1 131 ? 14.722 4.634 -27.898 1.00 67.12 131 PRO A N 1
ATOM 1035 C CA . PRO A 1 131 ? 13.905 5.040 -29.047 1.00 67.12 131 PRO A CA 1
ATOM 1036 C C . PRO A 1 131 ? 12.454 5.425 -28.723 1.00 67.12 131 PRO A C 1
ATOM 1038 O O . PRO A 1 131 ? 11.961 6.425 -29.231 1.00 67.12 131 PRO A O 1
ATOM 1041 N N . GLY A 1 132 ? 11.791 4.694 -27.821 1.00 64.88 132 GLY A N 1
ATOM 1042 C CA . GLY A 1 132 ? 10.401 4.964 -27.423 1.00 64.88 132 GLY A CA 1
ATOM 1043 C C . GLY A 1 132 ? 10.188 6.185 -26.513 1.00 64.88 132 GLY A C 1
ATOM 1044 O O . GLY A 1 132 ? 9.050 6.476 -26.161 1.00 64.88 132 GLY A O 1
ATOM 1045 N N . TYR A 1 133 ? 11.249 6.884 -26.092 1.00 67.31 133 TYR A N 1
ATOM 1046 C CA . TYR A 1 133 ? 11.182 8.007 -25.140 1.00 67.31 133 TYR A CA 1
ATOM 1047 C C . TYR A 1 133 ? 11.504 9.364 -25.773 1.00 67.31 133 TYR A C 1
ATOM 1049 O O . TYR A 1 133 ? 11.313 10.386 -25.118 1.00 67.31 133 TYR A O 1
ATOM 1057 N N . PHE A 1 134 ? 11.950 9.405 -27.035 1.00 59.31 134 PHE A N 1
ATOM 1058 C CA . PHE A 1 134 ? 12.305 10.658 -27.716 1.00 59.31 134 PHE A CA 1
ATOM 1059 C C . PHE A 1 134 ? 11.113 11.612 -27.909 1.00 59.31 134 PHE A C 1
ATOM 1061 O O . PHE A 1 134 ? 11.313 12.822 -27.983 1.00 59.31 134 PHE A O 1
ATOM 1068 N N . GLU A 1 135 ? 9.884 11.091 -27.947 1.00 54.25 135 GLU A N 1
ATOM 1069 C CA . GLU A 1 135 ? 8.661 11.879 -28.175 1.00 54.25 135 GLU A CA 1
ATOM 1070 C C . GLU A 1 135 ? 7.916 12.252 -26.882 1.00 54.25 135 GLU A C 1
ATOM 1072 O O . GLU A 1 135 ? 7.015 13.092 -26.895 1.00 54.25 135 GLU A O 1
ATOM 1077 N N . ILE A 1 136 ? 8.285 11.659 -25.743 1.00 57.56 136 ILE A N 1
ATOM 1078 C CA . ILE A 1 136 ? 7.567 11.836 -24.478 1.00 57.56 136 ILE A CA 1
ATOM 1079 C C . ILE A 1 136 ? 8.395 12.746 -23.583 1.00 57.56 136 ILE A C 1
ATOM 1081 O O . ILE A 1 136 ? 9.370 12.323 -22.960 1.00 57.56 136 ILE A O 1
ATOM 1085 N N . ILE A 1 137 ? 7.981 14.012 -23.487 1.00 47.44 137 ILE A N 1
ATOM 1086 C CA . ILE A 1 137 ? 8.561 14.957 -22.533 1.00 47.44 137 ILE A CA 1
ATOM 1087 C C . ILE A 1 137 ? 8.244 14.441 -21.127 1.00 47.44 137 ILE A C 1
ATOM 1089 O O . ILE A 1 137 ? 7.161 14.686 -20.587 1.00 47.44 137 ILE A O 1
ATOM 1093 N N . THR A 1 138 ? 9.190 13.725 -20.522 1.00 51.62 138 THR A N 1
ATOM 1094 C CA . THR A 1 138 ? 9.127 13.318 -19.118 1.00 51.62 138 THR A CA 1
ATOM 1095 C C . THR A 1 138 ? 9.299 14.564 -18.256 1.00 51.62 138 THR A C 1
ATOM 1097 O O . THR A 1 138 ? 10.378 14.878 -17.763 1.00 51.62 138 THR A O 1
ATOM 1100 N N . HIS A 1 139 ? 8.220 15.334 -18.108 1.00 43.84 139 HIS A N 1
ATOM 1101 C CA . HIS A 1 139 ? 8.197 16.457 -17.187 1.00 43.84 139 HIS A CA 1
ATOM 1102 C C . HIS A 1 139 ? 8.530 15.903 -15.806 1.00 43.84 139 HIS A C 1
ATOM 1104 O O . HIS A 1 139 ? 7.810 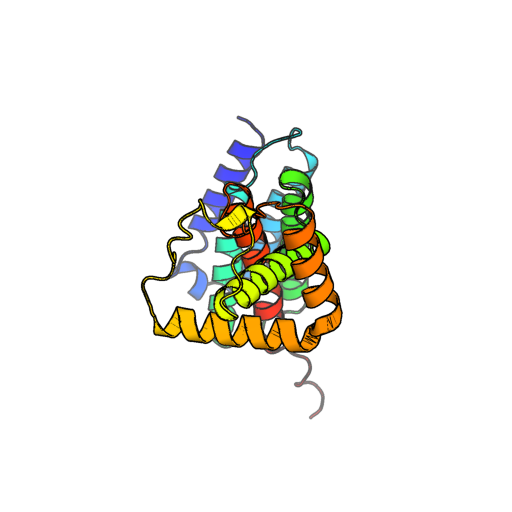15.052 -15.275 1.00 43.84 139 HIS A O 1
ATOM 1110 N N . SER A 1 140 ? 9.650 16.360 -15.245 1.00 50.16 140 SER A N 1
ATOM 1111 C CA . SER A 1 140 ? 9.963 16.131 -13.844 1.00 50.16 140 SER A CA 1
ATOM 1112 C C . SER A 1 140 ? 8.761 16.606 -13.024 1.00 50.16 140 SER A C 1
ATOM 1114 O O . SER A 1 140 ? 8.430 17.791 -12.995 1.00 50.16 140 SER A O 1
ATOM 1116 N N . ARG A 1 141 ? 8.057 15.664 -12.384 1.00 49.16 141 ARG A N 1
ATOM 1117 C CA . ARG A 1 141 ? 7.008 15.968 -11.396 1.00 49.16 141 ARG A CA 1
ATOM 1118 C C . ARG A 1 141 ? 7.604 16.622 -10.139 1.00 49.16 141 ARG A C 1
ATOM 1120 O O . ARG A 1 141 ? 6.856 17.113 -9.295 1.00 49.16 141 ARG A O 1
ATOM 1127 N N . TRP A 1 142 ? 8.929 16.630 -10.004 1.00 51.34 142 TRP A N 1
ATOM 1128 C CA . TRP A 1 142 ? 9.648 17.038 -8.808 1.00 51.34 142 TRP A CA 1
ATOM 1129 C C . TRP A 1 142 ? 10.111 18.479 -8.996 1.00 51.34 142 TRP A C 1
ATOM 1131 O O . TRP A 1 142 ? 11.140 18.757 -9.592 1.00 51.34 142 TRP A O 1
ATOM 1141 N N . ARG A 1 143 ? 9.316 19.429 -8.492 1.00 51.50 143 ARG A N 1
ATOM 1142 C CA . ARG A 1 143 ? 9.662 20.864 -8.510 1.00 51.50 143 ARG A CA 1
ATOM 1143 C C . ARG A 1 143 ? 10.883 21.216 -7.640 1.00 51.50 143 ARG A C 1
ATOM 1145 O O . ARG A 1 143 ? 11.277 22.375 -7.616 1.00 51.50 143 ARG A O 1
ATOM 1152 N N . ASP A 1 144 ? 11.451 20.245 -6.925 1.00 73.62 144 ASP A N 1
ATOM 1153 C CA . ASP A 1 144 ? 12.613 20.401 -6.054 1.00 73.62 144 ASP A CA 1
ATOM 1154 C C . ASP A 1 144 ? 13.797 19.604 -6.616 1.00 73.62 144 ASP A C 1
ATOM 1156 O O . ASP A 1 144 ? 13.785 18.369 -6.625 1.00 73.62 144 ASP A O 1
ATOM 1160 N N . SER A 1 145 ? 14.823 20.325 -7.071 1.00 76.88 145 SER A N 1
ATOM 1161 C CA . SER A 1 145 ? 16.027 19.743 -7.665 1.00 76.88 145 SER A CA 1
ATOM 1162 C C . SER A 1 145 ? 16.821 18.888 -6.676 1.00 76.88 145 SER A C 1
ATOM 1164 O O . SER A 1 145 ? 17.396 17.882 -7.079 1.00 76.88 145 SER A O 1
ATOM 1166 N N . LYS A 1 146 ? 16.817 19.223 -5.377 1.00 82.44 146 LYS A N 1
ATOM 1167 C CA . LYS A 1 146 ? 17.547 18.445 -4.361 1.00 82.44 146 LYS A CA 1
ATOM 1168 C C . LYS A 1 146 ? 16.902 17.086 -4.131 1.00 82.44 146 LYS A C 1
ATOM 1170 O O . LYS A 1 146 ? 17.592 16.076 -4.028 1.00 82.44 146 LYS A O 1
ATOM 1175 N N . LEU A 1 147 ? 15.572 17.060 -4.069 1.00 81.69 147 LEU A N 1
ATOM 1176 C CA . LEU A 1 147 ? 14.825 15.812 -3.946 1.00 81.69 147 LEU A CA 1
ATOM 1177 C C . LEU A 1 147 ? 15.007 14.939 -5.195 1.00 81.69 147 LEU A C 1
ATOM 1179 O O . LEU A 1 147 ? 15.110 13.719 -5.084 1.00 81.69 147 LEU A O 1
ATOM 1183 N N . GLU A 1 148 ? 15.055 15.550 -6.382 1.00 80.62 148 GLU A N 1
ATOM 1184 C CA . GLU A 1 148 ? 15.297 14.823 -7.629 1.00 80.62 148 GLU A CA 1
ATOM 1185 C C . GLU A 1 148 ? 16.682 14.157 -7.641 1.00 80.62 148 GLU A C 1
ATOM 1187 O O . GLU A 1 148 ? 16.751 12.955 -7.896 1.00 80.62 148 GLU A O 1
ATOM 1192 N N . GLU A 1 149 ? 17.740 14.880 -7.260 1.00 85.38 149 GLU A N 1
ATOM 1193 C CA . GLU A 1 149 ? 19.107 14.347 -7.137 1.00 85.38 149 GLU A CA 1
ATOM 1194 C C . GLU A 1 149 ? 19.210 13.194 -6.124 1.00 85.38 149 GLU A C 1
ATOM 1196 O O . GLU A 1 149 ? 19.870 12.180 -6.382 1.00 85.38 149 GLU A O 1
ATOM 1201 N N . GLU A 1 150 ? 18.542 13.310 -4.972 1.00 88.06 150 GLU A N 1
ATOM 1202 C CA . GLU A 1 150 ? 18.528 12.253 -3.955 1.00 88.06 150 GLU A CA 1
ATOM 1203 C C . GLU A 1 150 ? 17.845 10.983 -4.482 1.00 88.06 150 GLU A C 1
ATOM 1205 O O . GLU A 1 150 ? 18.344 9.866 -4.307 1.00 88.06 150 GLU A O 1
ATOM 1210 N N . LEU A 1 151 ? 16.697 11.142 -5.142 1.00 87.31 151 LEU A N 1
ATOM 1211 C CA . LEU A 1 151 ? 15.952 10.029 -5.720 1.00 87.31 151 LEU A CA 1
ATOM 1212 C C . LEU A 1 151 ? 16.717 9.376 -6.878 1.00 87.31 151 LEU A C 1
ATOM 1214 O O . LEU A 1 151 ? 16.706 8.148 -6.987 1.00 87.31 151 LEU A O 1
ATOM 1218 N N . ASP A 1 152 ? 17.401 10.160 -7.710 1.00 90.44 152 ASP A N 1
ATOM 1219 C CA . ASP A 1 152 ? 18.252 9.652 -8.790 1.00 90.44 152 ASP A CA 1
ATOM 1220 C C . ASP A 1 152 ? 19.438 8.864 -8.237 1.00 90.44 152 ASP A C 1
ATOM 1222 O O . ASP A 1 152 ? 19.692 7.739 -8.671 1.00 90.44 152 ASP A O 1
ATOM 1226 N N . SER A 1 153 ? 20.097 9.385 -7.201 1.00 93.56 153 SER A N 1
ATOM 1227 C CA . SER A 1 153 ? 21.187 8.686 -6.511 1.00 93.56 153 SER A CA 1
ATOM 1228 C C . SER A 1 153 ? 20.725 7.344 -5.934 1.00 93.56 153 SER A C 1
ATOM 1230 O O . SER A 1 153 ? 21.401 6.325 -6.095 1.00 93.56 153 SER A O 1
ATOM 1232 N N . LYS A 1 154 ? 19.537 7.307 -5.313 1.00 94.38 154 LYS A N 1
ATOM 1233 C CA . LYS A 1 154 ? 18.926 6.062 -4.810 1.00 94.38 154 LYS A CA 1
ATOM 1234 C C . LYS A 1 154 ? 18.624 5.075 -5.934 1.00 94.38 154 LYS A C 1
ATOM 1236 O O . LYS A 1 154 ? 18.897 3.884 -5.781 1.00 94.38 154 LYS A O 1
ATOM 1241 N N . ALA A 1 155 ? 18.086 5.551 -7.053 1.00 94.44 155 ALA A N 1
ATOM 1242 C CA . ALA A 1 155 ? 17.768 4.715 -8.203 1.00 94.44 155 ALA A CA 1
ATOM 1243 C C . ALA A 1 155 ? 19.032 4.122 -8.845 1.00 94.44 155 ALA A C 1
ATOM 1245 O O . ALA A 1 155 ? 19.079 2.920 -9.111 1.00 94.44 155 ALA A O 1
ATOM 1246 N N . LEU A 1 156 ? 20.082 4.930 -9.022 1.00 95.50 156 LEU A N 1
ATOM 1247 C CA . LEU A 1 156 ? 21.383 4.480 -9.524 1.00 95.50 156 LEU A CA 1
ATOM 1248 C C . LEU A 1 156 ? 22.021 3.448 -8.592 1.00 95.50 156 LEU A C 1
ATOM 1250 O O . LEU A 1 156 ? 22.480 2.403 -9.054 1.00 95.50 156 LEU A O 1
ATOM 1254 N N . TYR A 1 157 ? 21.996 3.692 -7.279 1.00 97.50 157 TYR A N 1
ATOM 1255 C CA . TYR A 1 157 ? 22.474 2.723 -6.295 1.00 97.50 157 TYR A CA 1
ATOM 1256 C C . TYR A 1 157 ? 21.694 1.404 -6.380 1.00 97.50 157 TYR A C 1
ATOM 1258 O O . TYR A 1 157 ? 22.291 0.330 -6.459 1.00 97.50 157 TYR A O 1
ATOM 1266 N N . PHE A 1 158 ? 20.361 1.467 -6.432 1.00 97.19 158 PHE A N 1
ATOM 1267 C CA . PHE A 1 158 ? 19.510 0.286 -6.582 1.00 97.19 158 PHE A CA 1
ATOM 1268 C C . PHE A 1 158 ? 19.813 -0.490 -7.873 1.00 97.19 158 PHE A 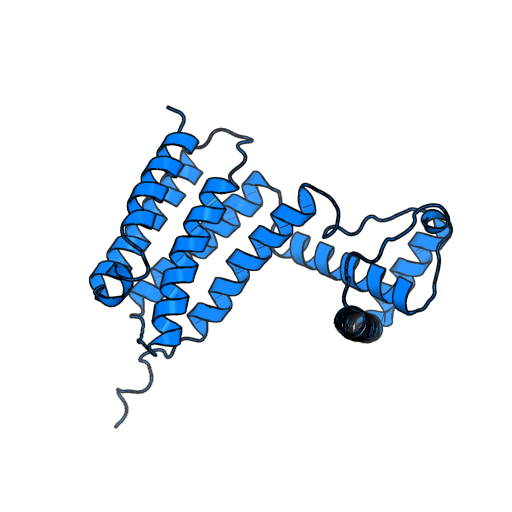C 1
ATOM 1270 O O . PHE A 1 158 ? 19.904 -1.721 -7.848 1.00 97.19 158 PHE A O 1
ATOM 1277 N N . ALA A 1 159 ? 19.999 0.214 -8.991 1.00 96.62 159 ALA A N 1
ATOM 1278 C CA . ALA A 1 159 ? 20.369 -0.377 -10.271 1.00 96.62 159 ALA A CA 1
ATOM 1279 C C . ALA A 1 159 ? 21.745 -1.052 -10.208 1.00 96.62 159 ALA A C 1
ATOM 1281 O O . ALA A 1 159 ? 21.884 -2.176 -10.685 1.00 96.62 159 ALA A O 1
ATOM 1282 N N . ALA A 1 160 ? 22.730 -0.432 -9.552 1.00 96.69 160 ALA A N 1
ATOM 1283 C CA . ALA A 1 160 ? 24.051 -1.020 -9.337 1.00 96.69 160 ALA A CA 1
ATOM 1284 C C . ALA A 1 160 ? 23.976 -2.322 -8.518 1.00 96.69 160 ALA A C 1
ATOM 1286 O O . ALA A 1 160 ? 24.571 -3.327 -8.905 1.00 96.69 160 ALA A O 1
ATOM 1287 N N . GLN A 1 161 ? 23.169 -2.350 -7.451 1.00 97.88 161 GLN A N 1
ATOM 1288 C CA . GLN A 1 161 ? 22.915 -3.570 -6.666 1.00 97.88 161 GLN A CA 1
ATOM 1289 C C . GLN A 1 161 ? 22.192 -4.667 -7.473 1.00 97.88 161 GLN A C 1
ATOM 1291 O O . GLN A 1 161 ? 22.249 -5.843 -7.123 1.00 97.88 161 GLN A O 1
ATOM 1296 N N . ASN A 1 162 ? 21.523 -4.306 -8.573 1.00 96.94 162 ASN A N 1
ATOM 1297 C CA . ASN A 1 162 ? 20.732 -5.206 -9.417 1.00 96.94 162 ASN A CA 1
ATOM 1298 C C . ASN A 1 162 ? 21.215 -5.224 -10.879 1.00 96.94 162 ASN A C 1
ATOM 1300 O O . ASN A 1 162 ? 20.409 -5.436 -11.793 1.00 96.94 162 ASN A O 1
ATOM 1304 N N . ILE A 1 163 ? 22.521 -5.032 -11.110 1.00 96.00 163 ILE A N 1
ATOM 1305 C CA . ILE A 1 163 ? 23.078 -4.690 -12.430 1.00 96.00 163 ILE A CA 1
ATOM 1306 C C . ILE A 1 163 ? 22.636 -5.637 -13.549 1.00 96.00 163 ILE A C 1
ATOM 1308 O O . ILE A 1 163 ? 22.214 -5.183 -14.605 1.00 96.00 163 ILE A O 1
ATOM 1312 N N . LYS A 1 164 ? 22.606 -6.954 -13.301 1.00 97.50 164 LYS A N 1
ATOM 1313 C CA . LYS A 1 164 ? 22.168 -7.949 -14.293 1.00 97.50 164 LYS A CA 1
ATOM 1314 C C . LYS A 1 164 ? 20.726 -7.716 -14.760 1.00 97.50 164 LYS A C 1
ATOM 1316 O O . LYS A 1 164 ? 20.455 -7.758 -15.956 1.00 97.50 164 LYS A O 1
ATOM 1321 N N . LYS A 1 165 ? 19.795 -7.486 -13.826 1.00 96.75 165 LYS A N 1
ATOM 1322 C CA . LYS A 1 165 ? 18.378 -7.239 -14.147 1.00 96.75 165 LYS A CA 1
ATOM 1323 C C . LYS A 1 165 ? 18.210 -5.896 -14.853 1.00 96.75 165 LYS A C 1
ATOM 1325 O O . LYS A 1 165 ? 17.426 -5.803 -15.791 1.00 96.75 165 LYS A O 1
ATOM 1330 N N . TYR A 1 166 ? 18.964 -4.890 -14.421 1.00 95.75 166 TYR A N 1
ATOM 1331 C CA . TYR A 1 166 ? 18.942 -3.565 -15.026 1.00 95.75 166 TYR A CA 1
ATOM 1332 C C . TYR A 1 166 ? 19.476 -3.575 -16.469 1.00 95.75 166 TYR A C 1
ATOM 1334 O O . TYR A 1 166 ? 18.838 -3.023 -17.360 1.00 95.75 166 TYR A O 1
ATOM 1342 N N . SER A 1 167 ? 20.576 -4.284 -16.748 1.00 94.19 167 SER A N 1
ATOM 1343 C CA . SER A 1 167 ? 21.101 -4.436 -18.112 1.00 94.19 167 SER A CA 1
ATOM 1344 C C . SER A 1 167 ? 20.114 -5.136 -19.052 1.00 94.19 167 SER A C 1
ATOM 1346 O O . SER A 1 167 ? 19.941 -4.692 -20.183 1.00 94.19 167 SER A O 1
ATOM 1348 N N . ILE A 1 168 ? 19.436 -6.196 -18.586 1.00 94.00 168 ILE A N 1
ATOM 1349 C CA . ILE A 1 168 ? 18.381 -6.877 -19.362 1.00 94.00 168 ILE A CA 1
ATOM 1350 C C . ILE A 1 168 ? 17.225 -5.913 -19.648 1.00 94.00 168 ILE A C 1
ATOM 1352 O O . ILE A 1 168 ? 16.760 -5.834 -20.780 1.00 94.00 168 ILE A O 1
ATOM 1356 N N . PHE A 1 169 ? 16.795 -5.152 -18.638 1.00 92.19 169 PHE A N 1
ATOM 1357 C CA . PHE A 1 169 ? 15.738 -4.154 -18.779 1.00 92.19 169 PHE A CA 1
ATOM 1358 C C . PHE A 1 169 ? 16.072 -3.109 -19.857 1.00 92.19 169 PHE A C 1
ATOM 1360 O O . PHE A 1 169 ? 15.271 -2.903 -20.766 1.00 92.19 169 PHE A O 1
ATOM 1367 N N . ILE A 1 170 ? 17.276 -2.521 -19.821 1.00 90.56 170 ILE A N 1
ATOM 1368 C CA . ILE A 1 170 ? 17.738 -1.563 -20.843 1.00 90.56 170 ILE A CA 1
ATOM 1369 C C . ILE A 1 170 ? 17.751 -2.203 -22.236 1.00 90.56 170 ILE A C 1
ATOM 1371 O O . ILE A 1 170 ? 17.267 -1.604 -23.198 1.00 90.56 170 ILE A O 1
ATOM 1375 N N . PHE A 1 171 ? 18.311 -3.412 -22.354 1.00 89.56 171 PHE A N 1
ATOM 1376 C CA . PHE A 1 171 ? 18.422 -4.114 -23.631 1.00 89.56 171 PHE A CA 1
ATOM 1377 C C . PHE A 1 171 ? 17.050 -4.363 -24.266 1.00 89.56 171 PHE A C 1
ATOM 1379 O O . PHE A 1 171 ? 16.863 -4.060 -25.443 1.00 89.56 171 PHE A O 1
ATOM 1386 N N . GLU A 1 172 ? 16.078 -4.855 -23.495 1.00 88.06 172 GLU A N 1
ATOM 1387 C CA . GLU A 1 172 ? 14.723 -5.116 -23.994 1.00 88.06 172 GLU A CA 1
ATOM 1388 C C . GLU A 1 172 ? 13.988 -3.829 -24.388 1.00 88.06 172 GLU A C 1
ATOM 1390 O O . GLU A 1 172 ? 13.301 -3.802 -25.412 1.00 88.06 172 GLU A O 1
ATOM 1395 N N . MET A 1 173 ? 14.169 -2.738 -23.637 1.00 84.88 173 MET A N 1
ATOM 1396 C CA . MET A 1 173 ? 13.621 -1.430 -24.016 1.00 84.88 173 MET A CA 1
ATOM 1397 C C . MET A 1 173 ? 14.211 -0.921 -25.334 1.00 84.88 173 MET A C 1
ATOM 1399 O O . MET A 1 173 ? 13.476 -0.432 -26.191 1.00 84.88 173 MET A O 1
ATOM 1403 N N . GLY A 1 174 ? 15.529 -1.052 -25.514 1.00 82.94 174 GLY A N 1
ATOM 1404 C CA . GLY A 1 174 ? 16.215 -0.638 -26.738 1.00 82.94 174 GLY A CA 1
ATOM 1405 C C . GLY A 1 174 ? 15.840 -1.494 -27.947 1.00 82.94 174 GLY A C 1
ATOM 1406 O O . GLY A 1 174 ? 15.525 -0.956 -29.005 1.00 82.94 174 GLY A O 1
ATOM 1407 N N . LYS A 1 175 ? 15.825 -2.821 -27.783 1.00 85.69 175 LYS A N 1
ATOM 1408 C CA . LYS A 1 175 ? 15.522 -3.790 -28.845 1.00 85.69 175 LYS A CA 1
ATOM 1409 C C . LYS A 1 175 ? 14.091 -3.664 -29.362 1.00 85.69 175 LYS A C 1
ATOM 1411 O O . LYS A 1 175 ? 13.878 -3.734 -30.569 1.00 85.69 175 LYS A O 1
ATOM 1416 N N . ASN A 1 176 ? 13.123 -3.508 -28.461 1.00 82.12 176 ASN A N 1
ATOM 1417 C CA . ASN A 1 176 ? 11.708 -3.494 -28.829 1.00 82.12 176 ASN A CA 1
ATOM 1418 C C . ASN A 1 176 ? 11.179 -2.074 -29.097 1.00 82.12 176 ASN A C 1
ATOM 1420 O O . ASN A 1 176 ? 10.059 -1.926 -29.577 1.00 82.12 176 ASN A O 1
ATOM 1424 N N . GLY A 1 177 ? 11.950 -1.030 -28.764 1.00 75.06 177 GLY A N 1
ATOM 1425 C CA . GLY A 1 177 ? 11.525 0.366 -28.901 1.00 75.06 177 GLY A CA 1
ATOM 1426 C C . GLY A 1 177 ? 10.303 0.725 -28.047 1.00 75.06 177 GLY A C 1
ATOM 1427 O O . GLY A 1 177 ? 9.604 1.686 -28.354 1.00 75.06 177 GLY A O 1
ATOM 1428 N N . ILE A 1 178 ? 10.016 -0.054 -26.999 1.00 78.31 178 ILE A N 1
ATOM 1429 C CA . ILE A 1 178 ? 8.788 0.067 -26.205 1.00 78.31 178 ILE A CA 1
ATOM 1430 C C . ILE A 1 178 ? 8.936 1.177 -25.162 1.00 78.31 178 ILE A C 1
ATOM 1432 O O . ILE A 1 178 ? 9.903 1.213 -24.397 1.00 78.31 178 ILE A O 1
ATOM 1436 N N . TYR A 1 179 ? 7.926 2.042 -25.086 1.00 80.81 179 TYR A N 1
ATOM 1437 C CA . TYR A 1 179 ? 7.728 2.933 -23.950 1.00 80.81 179 TYR A CA 1
ATOM 1438 C C . TYR A 1 179 ? 7.102 2.175 -22.772 1.00 80.81 179 TYR A C 1
ATOM 1440 O O . TYR A 1 179 ? 6.050 1.551 -22.914 1.00 80.81 179 TYR A O 1
ATOM 1448 N N . ILE A 1 180 ? 7.729 2.259 -21.598 1.00 84.94 180 ILE A N 1
ATOM 1449 C CA . ILE A 1 180 ? 7.197 1.730 -20.339 1.00 84.94 180 ILE A CA 1
ATOM 1450 C C . ILE A 1 180 ? 6.818 2.914 -19.447 1.00 84.94 180 ILE A C 1
ATOM 1452 O O . ILE A 1 180 ? 7.673 3.668 -18.973 1.00 84.94 180 ILE A O 1
ATOM 1456 N N . GLN A 1 181 ? 5.522 3.083 -19.203 1.00 83.12 181 GLN A N 1
ATOM 1457 C CA . GLN A 1 181 ? 5.049 4.116 -18.291 1.00 83.12 181 GLN A CA 1
ATOM 1458 C C . GLN A 1 181 ? 5.418 3.761 -16.848 1.00 83.12 181 GLN A C 1
ATOM 1460 O O . GLN A 1 181 ? 5.282 2.612 -16.431 1.00 83.12 181 GLN A O 1
ATOM 1465 N N . ASP A 1 182 ? 5.851 4.754 -16.068 1.00 86.38 182 ASP A N 1
ATOM 1466 C CA . ASP A 1 182 ? 6.074 4.562 -14.636 1.00 86.38 182 ASP A CA 1
ATOM 1467 C C . ASP A 1 182 ? 4.731 4.245 -13.938 1.00 86.38 182 ASP A C 1
ATOM 1469 O O . ASP A 1 182 ? 3.801 5.066 -14.004 1.00 86.38 182 ASP A O 1
ATOM 1473 N N . PRO A 1 183 ? 4.604 3.087 -13.255 1.00 86.69 183 PRO A N 1
ATOM 1474 C CA . PRO A 1 183 ? 3.392 2.717 -12.523 1.00 86.69 183 PRO A CA 1
ATOM 1475 C C . PRO A 1 183 ? 2.968 3.746 -11.464 1.00 86.69 183 PRO A C 1
ATOM 1477 O O . PRO A 1 183 ? 1.787 3.855 -11.150 1.00 86.69 183 PRO A O 1
ATOM 1480 N N . PHE A 1 184 ? 3.907 4.539 -10.940 1.00 87.19 184 PHE A N 1
ATOM 1481 C CA . PHE A 1 18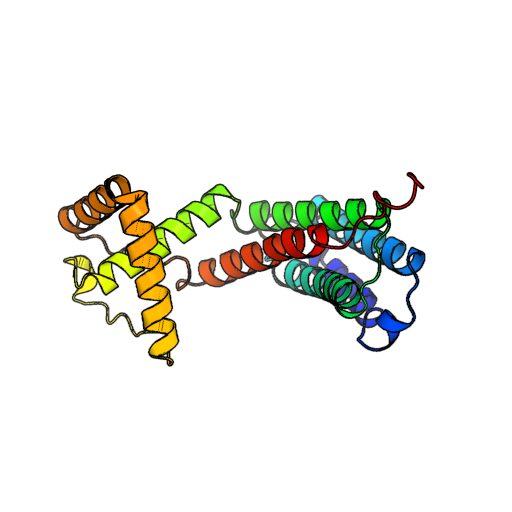4 ? 3.641 5.592 -9.953 1.00 87.19 184 PHE A CA 1
ATOM 1482 C C . PHE A 1 184 ? 3.294 6.953 -10.579 1.00 87.19 184 PHE A C 1
ATOM 1484 O O . PHE A 1 184 ? 3.044 7.921 -9.860 1.00 87.19 184 PHE A O 1
ATOM 1491 N N . ASN A 1 185 ? 3.247 7.042 -11.912 1.00 82.50 185 ASN A N 1
ATOM 1492 C CA . ASN A 1 185 ? 2.836 8.242 -12.649 1.00 82.50 185 ASN A CA 1
ATOM 1493 C C . ASN A 1 185 ? 1.634 8.003 -13.576 1.00 82.50 185 ASN A C 1
ATOM 1495 O O . ASN A 1 185 ? 1.286 8.881 -14.365 1.00 82.50 185 ASN A O 1
ATOM 1499 N N . SER A 1 186 ? 1.010 6.827 -13.496 1.00 80.75 186 SER A N 1
ATOM 1500 C CA . SER A 1 186 ? -0.119 6.421 -14.333 1.00 80.75 186 SER A CA 1
ATOM 1501 C C . SER A 1 186 ? -1.361 6.173 -13.492 1.00 80.75 186 SER A C 1
ATOM 1503 O O . SER A 1 186 ? -1.424 5.219 -12.724 1.00 80.75 186 SER A O 1
ATOM 1505 N N . SER A 1 187 ? -2.382 7.010 -13.653 1.00 78.25 187 SER A N 1
ATOM 1506 C CA . SER A 1 187 ? -3.678 6.766 -13.022 1.00 78.25 187 SER A CA 1
ATOM 1507 C C . SER A 1 187 ? -4.459 5.655 -13.738 1.00 78.25 187 SER A C 1
ATOM 1509 O O . SER A 1 187 ? -4.382 5.560 -14.963 1.00 78.25 187 SER A O 1
ATOM 1511 N N . PRO A 1 188 ? -5.226 4.820 -13.004 1.00 80.75 188 PRO A N 1
ATOM 1512 C CA . PRO A 1 188 ? -5.464 4.864 -11.551 1.00 80.75 188 PRO A CA 1
ATOM 1513 C C . PRO A 1 188 ? -4.407 4.124 -10.704 1.00 80.75 188 PRO A C 1
ATOM 1515 O O . PRO A 1 188 ? -4.477 4.140 -9.474 1.00 80.75 188 PRO A O 1
ATOM 1518 N N . THR A 1 189 ? -3.447 3.460 -11.349 1.00 84.69 189 THR A N 1
ATOM 1519 C CA . THR A 1 189 ? -2.427 2.603 -10.727 1.00 84.69 189 THR A CA 1
ATOM 1520 C C . THR A 1 189 ? -1.587 3.341 -9.686 1.00 84.69 189 THR A C 1
ATOM 1522 O O . THR A 1 189 ? -1.357 2.803 -8.603 1.00 84.69 189 THR A O 1
ATOM 1525 N N . ASP A 1 190 ? -1.201 4.588 -9.956 1.00 86.38 190 ASP A N 1
ATOM 1526 C CA . ASP A 1 190 ? -0.429 5.431 -9.040 1.00 86.38 190 ASP A CA 1
ATOM 1527 C C . ASP A 1 190 ? -1.134 5.619 -7.690 1.00 86.38 190 ASP A C 1
ATOM 1529 O O . ASP A 1 190 ? -0.543 5.418 -6.624 1.00 86.38 190 ASP A O 1
ATOM 1533 N N . ARG A 1 191 ? -2.434 5.922 -7.730 1.00 89.44 191 ARG A N 1
ATOM 1534 C CA . ARG A 1 191 ? -3.274 6.054 -6.541 1.00 89.44 191 ARG A CA 1
ATOM 1535 C C . ARG A 1 191 ? -3.359 4.738 -5.776 1.00 89.44 191 ARG A C 1
ATOM 1537 O O . ARG A 1 191 ? -3.203 4.739 -4.555 1.00 89.44 191 ARG A O 1
ATOM 1544 N N . HIS A 1 192 ? -3.598 3.626 -6.466 1.00 92.00 192 HIS A N 1
ATOM 1545 C CA . HIS A 1 192 ? -3.766 2.322 -5.824 1.00 92.00 192 HIS A CA 1
ATOM 1546 C C . HIS A 1 192 ? -2.455 1.809 -5.194 1.00 92.00 192 HIS A C 1
ATOM 1548 O O . HIS A 1 192 ? -2.468 1.336 -4.056 1.00 92.00 192 HIS A O 1
ATOM 1554 N N . LEU A 1 193 ? -1.311 1.983 -5.868 1.00 92.56 193 LEU A N 1
ATOM 1555 C CA . LEU A 1 193 ? 0.015 1.688 -5.308 1.00 92.56 193 LEU A CA 1
ATOM 1556 C C . LEU A 1 193 ? 0.324 2.581 -4.098 1.00 92.56 193 LEU A C 1
ATOM 1558 O O . LEU A 1 193 ? 0.864 2.109 -3.096 1.00 92.56 193 LEU A O 1
ATOM 1562 N N . GLY A 1 194 ? -0.063 3.859 -4.153 1.00 91.81 194 GLY A N 1
ATOM 1563 C CA . GLY A 1 194 ? 0.053 4.780 -3.022 1.00 91.81 194 GLY A CA 1
ATOM 1564 C C . GLY A 1 194 ? -0.774 4.341 -1.809 1.00 91.81 194 GLY A C 1
ATOM 1565 O O . GLY A 1 194 ? -0.290 4.402 -0.679 1.00 91.81 194 GLY A O 1
ATOM 1566 N N . ILE A 1 195 ? -1.999 3.857 -2.026 1.00 93.06 195 ILE A N 1
ATOM 1567 C CA . ILE A 1 195 ? -2.854 3.294 -0.969 1.00 93.06 195 ILE A CA 1
ATOM 1568 C C . ILE A 1 195 ? -2.206 2.053 -0.348 1.00 93.06 195 ILE A C 1
ATOM 1570 O O . ILE A 1 195 ? -2.102 1.972 0.876 1.00 93.06 195 ILE A O 1
ATOM 1574 N N . TYR A 1 196 ? -1.723 1.124 -1.176 1.00 94.81 196 TYR A N 1
ATOM 1575 C CA . TYR A 1 196 ? -1.023 -0.072 -0.705 1.00 94.81 196 TYR A CA 1
ATOM 1576 C C . TYR A 1 196 ? 0.178 0.292 0.182 1.00 94.81 196 TYR A C 1
ATOM 1578 O O . TYR A 1 196 ? 0.304 -0.198 1.307 1.00 94.81 196 TYR A O 1
ATOM 1586 N N . SER A 1 197 ? 1.021 1.217 -0.292 1.00 93.50 197 SER A N 1
ATOM 1587 C CA . SER A 1 197 ? 2.205 1.700 0.427 1.00 93.50 197 SER A CA 1
ATOM 1588 C C . SER A 1 197 ? 1.860 2.274 1.807 1.00 93.50 197 SER A C 1
ATOM 1590 O O . SER A 1 197 ? 2.487 1.919 2.808 1.00 93.50 197 SER A O 1
ATOM 1592 N N . LYS A 1 198 ? 0.811 3.105 1.877 1.00 92.88 198 LYS A N 1
ATOM 1593 C CA . LYS A 1 198 ? 0.312 3.712 3.121 1.00 92.88 198 LYS A CA 1
ATOM 1594 C C . LYS A 1 198 ? -0.169 2.673 4.136 1.00 92.88 198 LYS A C 1
ATOM 1596 O O . LYS A 1 198 ? 0.183 2.746 5.305 1.00 92.88 198 LYS A O 1
ATOM 1601 N N . ILE A 1 199 ? -0.941 1.675 3.708 1.00 94.06 199 ILE A N 1
ATOM 1602 C CA . ILE A 1 199 ? -1.411 0.613 4.617 1.00 94.06 199 ILE A CA 1
ATOM 1603 C C . ILE A 1 199 ? -0.227 -0.206 5.132 1.00 94.06 199 ILE A C 1
ATOM 1605 O O . ILE A 1 199 ? -0.144 -0.509 6.322 1.00 94.06 199 ILE A O 1
ATOM 1609 N N . LYS A 1 200 ? 0.709 -0.552 4.243 1.00 91.88 200 LYS A N 1
ATOM 1610 C CA . LYS A 1 200 ? 1.871 -1.359 4.609 1.00 91.88 200 LYS A CA 1
ATOM 1611 C C . LYS A 1 200 ? 2.768 -0.641 5.620 1.00 91.88 200 LYS A C 1
ATOM 1613 O O . LYS A 1 200 ? 3.221 -1.282 6.568 1.00 91.88 200 LYS A O 1
ATOM 1618 N N . SER A 1 201 ? 2.972 0.672 5.480 1.00 90.69 201 SER A N 1
ATOM 1619 C CA . SER A 1 201 ? 3.809 1.452 6.404 1.00 90.69 201 SER A CA 1
ATOM 1620 C C . SER A 1 201 ? 3.266 1.476 7.838 1.00 90.69 201 SER A C 1
ATOM 1622 O O . SER A 1 201 ? 4.062 1.437 8.778 1.00 90.69 201 SER A O 1
ATOM 1624 N N . LEU A 1 202 ? 1.939 1.427 8.025 1.00 89.38 202 LEU A N 1
ATOM 1625 C CA . LEU A 1 202 ? 1.322 1.329 9.355 1.00 89.38 202 LEU A CA 1
ATOM 1626 C C . LEU A 1 202 ? 1.755 0.070 10.117 1.00 89.38 202 LEU A C 1
ATOM 1628 O O . LEU A 1 202 ? 1.923 0.131 11.333 1.00 89.38 202 LEU A O 1
ATOM 1632 N N . THR A 1 203 ? 1.984 -1.045 9.414 1.00 82.62 203 THR A N 1
ATOM 1633 C CA . THR A 1 203 ? 2.485 -2.294 10.020 1.00 82.62 203 THR A CA 1
ATOM 1634 C C . THR A 1 203 ? 3.851 -2.064 10.661 1.00 82.62 203 THR A C 1
ATOM 1636 O O . THR A 1 203 ? 4.077 -2.421 11.816 1.00 82.62 203 THR A O 1
ATOM 1639 N N . THR A 1 204 ? 4.759 -1.422 9.922 1.00 80.12 204 THR A N 1
ATOM 1640 C CA . THR A 1 204 ? 6.113 -1.113 10.393 1.00 80.12 204 THR A CA 1
ATOM 1641 C C . THR A 1 204 ? 6.076 -0.148 11.573 1.00 80.12 204 THR A C 1
ATOM 1643 O O . THR A 1 204 ? 6.735 -0.388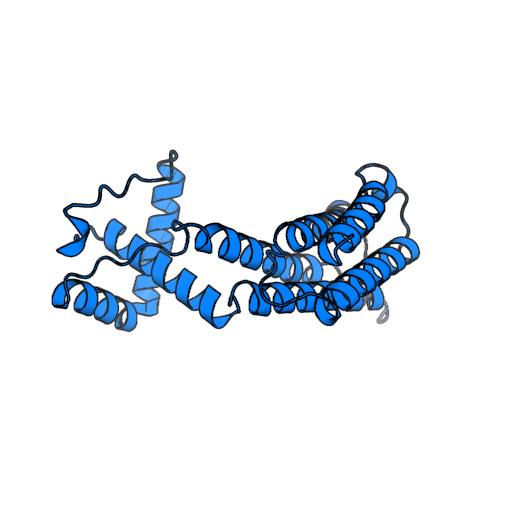 12.582 1.00 80.12 204 THR A O 1
ATOM 1646 N N . SER A 1 205 ? 5.275 0.919 11.483 1.00 79.69 205 SER A N 1
ATOM 1647 C CA . SER A 1 205 ? 5.156 1.913 12.552 1.00 79.69 205 SER A CA 1
ATOM 1648 C C . SER A 1 205 ? 4.585 1.323 13.840 1.00 79.69 205 SER A C 1
ATOM 1650 O O . SER A 1 205 ? 5.088 1.620 14.920 1.00 79.69 205 SER A O 1
ATOM 1652 N N . TYR A 1 206 ? 3.569 0.465 13.756 1.00 74.06 206 TYR A N 1
ATOM 1653 C CA . TYR A 1 206 ? 2.948 -0.096 14.953 1.00 74.06 206 TYR A CA 1
ATOM 1654 C C . TYR A 1 206 ? 3.803 -1.185 15.612 1.00 74.06 206 TYR A C 1
ATOM 1656 O O . TYR A 1 206 ? 3.911 -1.215 16.833 1.00 74.06 206 TYR A O 1
ATOM 1664 N N . ASN A 1 207 ? 4.488 -2.019 14.822 1.00 73.69 207 ASN A N 1
ATOM 1665 C CA . ASN A 1 207 ? 5.422 -3.021 15.353 1.00 73.69 207 ASN A CA 1
ATOM 1666 C C . ASN A 1 207 ? 6.685 -2.402 15.980 1.00 73.69 207 ASN A C 1
ATOM 1668 O O . ASN A 1 207 ? 7.400 -3.089 16.700 1.00 73.69 207 ASN A O 1
ATOM 1672 N N . SER A 1 208 ? 6.963 -1.122 15.716 1.00 72.25 208 SER A N 1
ATOM 1673 C CA . SER A 1 208 ? 8.052 -0.379 16.363 1.00 72.25 208 SER A CA 1
ATOM 1674 C C . SER A 1 208 ? 7.685 0.192 17.740 1.00 72.25 208 SER A C 1
ATOM 1676 O O . SER A 1 208 ? 8.538 0.780 18.403 1.00 72.25 208 SER A O 1
ATOM 1678 N N . LEU A 1 209 ? 6.427 0.043 18.179 1.00 70.81 209 LEU A N 1
ATOM 1679 C CA . LEU A 1 209 ? 6.007 0.470 19.512 1.00 70.81 209 LEU A CA 1
ATOM 1680 C C . LEU A 1 209 ? 6.660 -0.402 20.597 1.00 70.81 209 LEU A C 1
ATOM 1682 O O . LEU A 1 209 ? 6.777 -1.615 20.409 1.00 70.81 209 LEU A O 1
ATOM 1686 N N . PRO A 1 210 ? 7.027 0.177 21.755 1.00 60.09 210 PRO A N 1
ATOM 1687 C CA . PRO A 1 210 ? 7.559 -0.591 22.873 1.00 60.09 210 PRO A CA 1
ATOM 1688 C C . PRO A 1 210 ? 6.558 -1.671 23.300 1.00 60.09 210 PRO A C 1
ATOM 1690 O O . PRO A 1 210 ? 5.429 -1.365 23.689 1.00 60.09 210 PRO A O 1
ATOM 1693 N N . SER A 1 211 ? 6.956 -2.940 23.221 1.00 58.22 211 SER A N 1
ATOM 1694 C CA . SER A 1 211 ? 6.165 -4.070 23.711 1.00 58.22 211 SER A CA 1
ATOM 1695 C C . SER A 1 211 ? 6.529 -4.395 25.156 1.00 58.22 211 SER A C 1
ATOM 1697 O O . SER A 1 211 ? 7.700 -4.388 25.521 1.00 58.22 211 SER A O 1
ATOM 1699 N N . GLN A 1 212 ? 5.531 -4.754 25.964 1.00 50.06 212 GLN A N 1
ATOM 1700 C CA . GLN A 1 212 ? 5.630 -5.023 27.407 1.00 50.06 212 GLN A CA 1
ATOM 1701 C C . GLN A 1 212 ? 6.462 -6.274 27.805 1.00 50.06 212 GLN A C 1
ATOM 1703 O O . GLN A 1 212 ? 6.251 -6.835 28.875 1.00 50.06 212 GLN A O 1
ATOM 1708 N N . GLN A 1 213 ? 7.394 -6.744 26.969 1.00 45.94 213 GLN A N 1
ATOM 1709 C CA . GLN A 1 213 ? 8.170 -7.969 27.216 1.00 45.94 213 GLN A CA 1
ATOM 1710 C C . GLN A 1 213 ? 9.397 -7.796 28.132 1.00 45.94 213 GLN A C 1
ATOM 1712 O O . GLN A 1 213 ? 10.007 -8.799 28.484 1.00 45.94 213 GLN A O 1
ATOM 1717 N N . GLU A 1 214 ? 9.735 -6.587 28.593 1.00 43.97 214 GLU A N 1
ATOM 1718 C CA . GLU A 1 214 ? 10.961 -6.360 29.391 1.00 43.97 214 GLU A CA 1
ATOM 1719 C C . GLU A 1 214 ? 10.743 -6.102 30.894 1.00 43.97 214 GLU A C 1
ATOM 1721 O O . GLU A 1 214 ? 11.691 -5.784 31.601 1.00 43.97 214 GLU A O 1
ATOM 1726 N N . SER A 1 215 ? 9.531 -6.267 31.435 1.00 39.38 215 SER A N 1
ATOM 1727 C CA . SER A 1 215 ? 9.249 -5.896 32.841 1.00 39.38 215 SER A CA 1
ATOM 1728 C C . SER A 1 215 ? 9.019 -7.064 33.809 1.00 39.38 215 SER A C 1
ATOM 1730 O O . SER A 1 215 ? 8.515 -6.835 34.903 1.00 39.38 215 SER A O 1
ATOM 1732 N N . GLN A 1 216 ? 9.349 -8.309 33.441 1.00 37.72 216 GLN A N 1
ATOM 1733 C CA . GLN A 1 216 ? 9.158 -9.474 34.330 1.00 37.72 216 GLN A CA 1
ATOM 1734 C C . GLN A 1 216 ? 10.446 -10.199 34.754 1.00 37.72 216 GLN A C 1
ATOM 1736 O O . GLN A 1 216 ? 10.357 -11.223 35.422 1.00 37.72 216 GLN A O 1
ATOM 1741 N N . ASN A 1 217 ? 11.629 -9.654 34.450 1.00 38.59 217 ASN A N 1
ATOM 1742 C CA . ASN A 1 217 ? 12.911 -10.181 34.935 1.00 38.59 217 ASN A CA 1
ATOM 1743 C C . ASN A 1 217 ? 13.710 -9.106 35.692 1.00 38.59 217 ASN A C 1
ATOM 1745 O O . ASN A 1 217 ? 14.782 -8.710 35.245 1.00 38.59 217 ASN A O 1
ATOM 1749 N N . THR A 1 218 ? 13.192 -8.648 36.830 1.00 38.28 218 THR A N 1
ATOM 1750 C CA . THR A 1 218 ? 13.983 -8.047 37.924 1.00 38.28 218 THR A CA 1
ATOM 1751 C C . THR A 1 218 ? 13.288 -8.301 39.243 1.00 38.28 218 THR A C 1
ATOM 1753 O O . THR A 1 218 ? 12.066 -8.036 39.289 1.00 38.28 218 THR A O 1
#

Foldseek 3Di:
DALLVVLLVQLVVLLVCLDPVNLVVDDLVNLLVSLVSLLVSLVSCVVRDDAQDDCLSSLVSSLVSLVSNLCSCVVVLNAHAPSSLVSSVSSLVSSQVVLCRRVVDDPVNLVVLVLVLLLVLLCVLVVHAALLRPPPPPPPPDPDPVVSVVSNVVSVVVCVVVVVVSVVVSVCCNVVVDDDDRLCVDPPSVVSSVSNVSSVVSNVSNVPRDHPPPPPDD

Radius of gyration: 21.38 Å; chains: 1; bounding box: 52×32×67 Å

Sequence (218 aa):
MSIIEKTIDELSTVLNKINDVTIIAMGQQEFKKILAILYGLLNNYKNRRESNLNSVTVIEQSHQMLEKIVRHHIKNQLIASQDTVHIFNENIKLLLLIVNSDFGIDENSYSGATQTSMFLRALKASGINPPGYFEIITHSRWRDSKLEEELDSKALYFAAQNIKKYSIFIFEMGKNGIYIQDPFNSSPTDRHLGIYSKIKSLTTSYNSLPSQQESQNT

Secondary structure (DSSP, 8-state):
--HHHHHHHHHHHHHHHSSTTGGGG--HHHHHHHHHHHHHHHHHHHHHPPTT--THHHHHHHHHHHHHHHHHHHHTTPPPPHHHHHHHHHHHHHHHHHHHHHH---HHHHHHHHHHHHHHHHHHHTT---GGGTT-----S-S-HHHHHHHHHHHHHHHHHTHHHHHHHHHHHHHH------TTSSTTHHHHHHHHHHHHHHHHHHHTSPPGGGSS--

pLDDT: mean 85.0, std 13.44, range [37.72, 97.88]

Organism: NCBI:txid80881